Protein AF-A0A958N6Q8-F1 (afdb_monomer_lite)

Radius of gyration: 28.8 Å; chains: 1; bounding box: 80×68×48 Å

Secondary structure (DSSP, 8-state):
--SHHHHHHHHHHHHHHSTTSTTSHHHHHHHHHHHHHHHHHHHHHHHHHHHHHHHHHTT-------EEEESSTTSSS-EEEEE-TT---TTS--SS--EEEEEETTEEEEEEEE-HHHHHHHHGGGGSTT-EEEESSTT--GGGEEEEE-TT--GGGS--TT-EEEEEEETTEEEEEEEEEHHHHHHHHTTTTSTT-EEEESSTT--GGGEEEEE-TT--GGGS-SSS--EEEEEETTEEEEEEEE-HHHHHHHHTT---

Structure (mmCIF, N/CA/C/O backbone):
data_AF-A0A958N6Q8-F1
#
_entry.id   AF-A0A958N6Q8-F1
#
loop_
_atom_site.group_PDB
_atom_site.id
_atom_site.type_symbol
_atom_site.label_atom_id
_atom_site.label_alt_id
_atom_site.label_comp_id
_atom_site.label_asym_id
_atom_site.label_entity_id
_atom_site.label_seq_id
_atom_site.pdbx_PDB_ins_code
_atom_site.Cartn_x
_atom_site.Cartn_y
_atom_site.Cartn_z
_atom_site.occupancy
_atom_site.B_iso_or_equiv
_atom_site.auth_seq_id
_atom_site.auth_comp_id
_atom_site.auth_asym_id
_atom_site.auth_atom_id
_atom_site.pdbx_PDB_model_num
ATOM 1 N N . MET A 1 1 ? -21.542 -37.408 -0.702 1.00 42.53 1 MET A N 1
ATOM 2 C CA . MET A 1 1 ? -22.910 -36.964 -1.059 1.00 42.53 1 MET A CA 1
ATOM 3 C C . MET A 1 1 ? -23.423 -37.869 -2.170 1.00 42.53 1 MET A C 1
ATOM 5 O O . MET A 1 1 ? -22.737 -37.975 -3.171 1.00 42.53 1 MET A O 1
ATOM 9 N N . GLY A 1 2 ? -24.531 -38.595 -1.983 1.00 40.66 2 GLY A N 1
ATOM 10 C CA . GLY A 1 2 ? -25.062 -39.465 -3.051 1.00 40.66 2 GLY A CA 1
ATOM 11 C C . GLY A 1 2 ? -25.979 -40.618 -2.626 1.00 40.66 2 GLY A C 1
ATOM 12 O O . GLY A 1 2 ? -26.623 -41.206 -3.482 1.00 40.66 2 GLY A O 1
ATOM 13 N N . LYS A 1 3 ? -26.089 -40.947 -1.329 1.00 40.75 3 LYS A N 1
ATOM 14 C CA . LYS A 1 3 ? -26.916 -42.087 -0.876 1.00 40.75 3 LYS A CA 1
ATOM 15 C C . LYS A 1 3 ? -28.368 -41.732 -0.509 1.00 40.75 3 LYS A C 1
ATOM 17 O O . LYS A 1 3 ? -29.228 -42.596 -0.614 1.00 40.75 3 LYS A O 1
ATOM 22 N N . ASN A 1 4 ? -28.668 -40.473 -0.173 1.00 42.66 4 ASN A N 1
ATOM 23 C CA . ASN A 1 4 ? -30.000 -40.091 0.330 1.00 42.66 4 ASN A CA 1
ATOM 24 C C . ASN A 1 4 ? -31.040 -39.784 -0.760 1.00 42.66 4 ASN A C 1
ATOM 26 O O . ASN A 1 4 ? -32.229 -39.945 -0.512 1.00 42.66 4 ASN A O 1
ATOM 30 N N . LEU A 1 5 ? -30.625 -39.409 -1.978 1.00 42.28 5 LEU A N 1
ATOM 31 C CA . LEU A 1 5 ? -31.582 -39.176 -3.070 1.00 42.28 5 LEU A CA 1
ATOM 32 C C . LEU A 1 5 ? -32.210 -40.481 -3.587 1.00 42.28 5 LEU A C 1
ATOM 34 O O . LEU A 1 5 ? -33.354 -40.479 -4.028 1.00 42.28 5 LEU A O 1
ATOM 38 N N . SER A 1 6 ? -31.475 -41.596 -3.509 1.00 43.22 6 SER A N 1
ATOM 39 C CA . SER A 1 6 ? -31.929 -42.889 -4.037 1.00 43.22 6 SER A CA 1
ATOM 40 C C . SER A 1 6 ? -33.063 -43.496 -3.199 1.00 43.22 6 SER A C 1
ATOM 42 O O . SER A 1 6 ? -33.988 -44.089 -3.746 1.00 43.22 6 SER A O 1
ATOM 44 N N . LEU A 1 7 ? -33.054 -43.284 -1.876 1.00 46.31 7 LEU A N 1
ATOM 45 C CA . LEU A 1 7 ? -34.104 -43.790 -0.985 1.00 46.31 7 LEU A CA 1
ATOM 46 C C . LEU A 1 7 ? -35.438 -43.044 -1.186 1.00 46.31 7 LEU A C 1
ATOM 48 O O . LEU A 1 7 ? -36.499 -43.664 -1.194 1.00 46.31 7 LEU A O 1
ATOM 52 N N . PHE A 1 8 ? -35.375 -41.729 -1.426 1.00 49.19 8 PHE A N 1
ATOM 53 C CA . PHE A 1 8 ? -36.551 -40.873 -1.615 1.00 49.19 8 PHE A CA 1
ATOM 54 C C . PHE A 1 8 ? -37.389 -41.279 -2.834 1.00 49.19 8 PHE A C 1
ATOM 56 O O . PHE A 1 8 ? -38.614 -41.305 -2.759 1.00 49.19 8 PHE A O 1
ATOM 63 N N . VAL A 1 9 ? -36.740 -41.648 -3.943 1.00 49.91 9 VAL A N 1
ATOM 64 C CA . VAL A 1 9 ? -37.434 -42.053 -5.178 1.00 49.91 9 VAL A CA 1
ATOM 65 C C . VAL A 1 9 ? -38.128 -43.409 -5.010 1.00 49.91 9 VAL A C 1
ATOM 67 O O . VAL A 1 9 ? -39.244 -43.589 -5.494 1.00 49.91 9 VAL A O 1
ATOM 70 N N . VAL A 1 10 ? -37.522 -44.345 -4.271 1.00 51.22 10 VAL A N 1
ATOM 71 C CA . VAL A 1 10 ? -38.094 -45.683 -4.042 1.00 51.22 10 VAL A CA 1
ATOM 72 C C . VAL A 1 10 ? -39.325 -45.616 -3.130 1.00 51.22 10 VAL A C 1
ATOM 74 O O . VAL A 1 10 ? -40.340 -46.248 -3.426 1.00 51.22 10 VAL A O 1
ATOM 77 N N . VAL A 1 11 ? -39.293 -44.805 -2.068 1.00 51.69 11 VAL A N 1
ATOM 78 C CA . VAL A 1 11 ? -40.435 -44.654 -1.145 1.00 51.69 11 VAL A CA 1
ATOM 79 C C . VAL A 1 11 ? -41.612 -43.941 -1.822 1.00 51.69 11 VAL A C 1
ATOM 81 O O . VAL A 1 11 ? -42.752 -44.398 -1.715 1.00 51.69 11 VAL A O 1
ATOM 84 N N . PHE A 1 12 ? -41.348 -42.890 -2.608 1.00 50.25 12 PHE A N 1
ATOM 85 C CA . PHE A 1 12 ? -42.405 -42.163 -3.322 1.00 50.25 12 PHE A CA 1
ATOM 86 C C . PHE A 1 12 ? -43.096 -43.027 -4.386 1.00 50.25 12 PHE A C 1
ATOM 88 O O . PHE A 1 12 ? -44.316 -42.963 -4.542 1.00 50.25 12 PHE A O 1
ATOM 95 N N . TRP A 1 13 ? -42.345 -43.883 -5.090 1.00 45.66 13 TRP A N 1
ATOM 96 C CA . TRP A 1 13 ? -42.911 -44.755 -6.125 1.00 45.66 13 TRP A CA 1
ATOM 97 C C . TRP A 1 13 ? -43.721 -45.929 -5.544 1.00 45.66 13 TRP A C 1
ATOM 99 O O . TRP A 1 13 ? -44.706 -46.371 -6.143 1.00 45.66 13 TRP A O 1
ATOM 109 N N . SER A 1 14 ? -43.381 -46.365 -4.328 1.00 47.47 14 SER A N 1
ATOM 110 C CA . SER A 1 14 ? -44.096 -47.416 -3.589 1.00 47.47 14 SER A CA 1
ATOM 111 C C . SER A 1 14 ? -45.446 -46.936 -3.022 1.00 47.47 14 SER A C 1
ATOM 113 O O . SER A 1 14 ? -46.440 -47.663 -3.105 1.00 47.47 14 SER A O 1
ATOM 115 N N . CYS A 1 15 ? -45.532 -45.692 -2.513 1.00 45.00 15 CYS A N 1
ATOM 116 C CA . CYS A 1 15 ? -46.817 -45.116 -2.063 1.00 45.00 15 CYS A CA 1
ATOM 117 C C . CYS A 1 15 ? -47.754 -44.798 -3.261 1.00 45.00 15 CYS A C 1
ATOM 119 O O . CYS A 1 15 ? -48.970 -44.911 -3.125 1.00 45.00 15 CYS A O 1
ATOM 121 N N . LEU A 1 16 ? -47.227 -44.495 -4.460 1.00 48.38 16 LEU A N 1
ATOM 122 C CA . LEU A 1 16 ? -48.039 -44.215 -5.663 1.00 48.38 16 LEU A CA 1
ATOM 123 C C . LEU A 1 16 ? -48.657 -45.462 -6.323 1.00 48.38 16 LEU A C 1
ATOM 125 O O . LEU A 1 16 ? -49.714 -45.366 -6.943 1.00 48.38 16 LEU A O 1
ATOM 129 N N . THR A 1 17 ? -48.029 -46.632 -6.192 1.00 47.72 17 THR A N 1
ATOM 130 C CA . THR A 1 17 ? -48.505 -47.883 -6.816 1.00 47.72 17 THR A CA 1
ATOM 131 C C . THR A 1 17 ? -49.550 -48.631 -5.980 1.00 47.72 17 THR A C 1
ATOM 133 O O . THR A 1 17 ? -50.335 -49.397 -6.537 1.00 47.72 17 THR A O 1
ATOM 136 N N . SER A 1 18 ? -49.642 -48.352 -4.676 1.00 47.81 18 SER A N 1
ATOM 137 C CA . SER A 1 18 ? -50.560 -49.040 -3.748 1.00 47.81 18 SER A CA 1
ATOM 138 C C . SER A 1 18 ? -51.970 -48.427 -3.672 1.00 47.81 18 SER A C 1
ATOM 140 O O . SER A 1 18 ? -52.871 -49.009 -3.076 1.00 47.81 18 SER A O 1
ATOM 142 N N . ALA A 1 19 ? -52.219 -47.285 -4.322 1.00 46.31 19 ALA A N 1
ATOM 143 C CA . ALA A 1 19 ? -53.503 -46.573 -4.270 1.00 46.31 19 ALA A CA 1
ATOM 144 C C . ALA A 1 19 ? -54.632 -47.191 -5.134 1.00 46.31 19 ALA A C 1
ATOM 146 O O . ALA A 1 19 ? -55.642 -46.533 -5.382 1.00 46.31 19 ALA A O 1
ATOM 147 N N . LYS A 1 20 ? -54.481 -48.434 -5.623 1.00 47.53 20 LYS A N 1
ATOM 148 C CA . LYS A 1 20 ? -55.431 -49.063 -6.566 1.00 47.53 20 LYS A CA 1
ATOM 149 C C . LYS A 1 20 ? -56.206 -50.277 -6.037 1.00 47.53 20 LYS A C 1
ATOM 151 O O . LYS A 1 20 ? -56.958 -50.867 -6.806 1.00 47.53 20 LYS A O 1
ATOM 156 N N . LEU A 1 21 ? -56.101 -50.622 -4.752 1.00 47.88 21 LEU A N 1
ATOM 157 C CA . LEU A 1 21 ? -56.950 -51.642 -4.120 1.00 47.88 21 LEU A CA 1
ATOM 158 C C . LEU A 1 21 ? -57.572 -51.094 -2.830 1.00 47.88 21 LEU A C 1
ATOM 160 O O . LEU A 1 21 ? -56.917 -50.943 -1.803 1.00 47.88 21 LEU A O 1
ATOM 164 N N . GLY A 1 22 ? -58.851 -50.733 -2.915 1.00 49.94 22 GLY A N 1
ATOM 165 C CA . GLY A 1 22 ? -59.608 -50.129 -1.825 1.00 49.94 22 GLY A CA 1
ATOM 166 C C . GLY A 1 22 ? -59.975 -51.141 -0.745 1.00 49.94 22 GLY A C 1
ATOM 167 O O . GLY A 1 22 ? -60.984 -51.815 -0.882 1.00 49.94 22 GLY A O 1
ATOM 168 N N . GLN A 1 23 ? -59.157 -51.218 0.306 1.00 44.94 23 GLN A N 1
ATOM 169 C CA . GLN A 1 23 ? -59.577 -51.343 1.716 1.00 44.94 23 GLN A CA 1
ATOM 170 C C . GLN A 1 23 ? -58.380 -51.377 2.686 1.00 44.94 23 GLN A C 1
ATOM 172 O O . GLN A 1 23 ? -58.563 -51.095 3.863 1.00 44.94 23 GLN A O 1
ATOM 177 N N . GLU A 1 24 ? -57.149 -51.583 2.200 1.00 48.19 24 GLU A N 1
ATOM 178 C CA . GLU A 1 24 ? -55.903 -51.465 2.992 1.00 48.19 24 GLU A CA 1
ATOM 179 C C . GLU A 1 24 ? -55.282 -50.051 2.952 1.00 48.19 24 GLU A C 1
ATOM 181 O O . GLU A 1 24 ? -54.168 -49.812 3.415 1.00 48.19 24 GLU A O 1
ATOM 186 N N . THR A 1 25 ? -55.996 -49.079 2.381 1.00 51.06 25 THR A N 1
ATOM 187 C CA . THR A 1 25 ? -55.463 -47.747 2.072 1.00 51.06 25 THR A CA 1
ATOM 188 C C . THR A 1 25 ? -55.380 -46.812 3.275 1.00 51.06 25 THR A C 1
ATOM 190 O O . THR A 1 25 ? -54.524 -45.936 3.279 1.00 51.06 25 THR A O 1
ATOM 193 N N . GLU A 1 26 ? -56.215 -46.962 4.307 1.00 51.78 26 GLU A N 1
ATOM 194 C CA . GLU A 1 26 ? -56.164 -46.044 5.459 1.00 51.78 26 GLU A CA 1
ATOM 195 C C . GLU A 1 26 ? -54.938 -46.263 6.348 1.00 51.78 26 GLU A C 1
ATOM 197 O O . GLU A 1 26 ? -54.306 -45.289 6.758 1.00 51.78 26 GLU A O 1
ATOM 202 N N . ASP A 1 27 ? -54.569 -47.515 6.617 1.00 49.97 27 ASP A N 1
ATOM 203 C CA . ASP A 1 27 ? -53.419 -47.822 7.473 1.00 49.97 27 ASP A CA 1
ATOM 204 C C . ASP A 1 27 ? -52.095 -47.535 6.756 1.00 49.97 27 ASP A C 1
ATOM 206 O O . ASP A 1 27 ? -51.166 -46.999 7.362 1.00 49.97 27 ASP A O 1
ATOM 210 N N . LEU A 1 28 ? -52.038 -47.760 5.438 1.00 46.19 28 LEU A N 1
ATOM 211 C CA . LEU A 1 28 ? -50.913 -47.357 4.588 1.00 46.19 28 LEU A CA 1
ATOM 212 C C . LEU A 1 28 ? -50.781 -45.833 4.472 1.00 46.19 28 LEU A C 1
ATOM 214 O O . LEU A 1 28 ? -49.667 -45.314 4.539 1.00 46.19 28 LEU A O 1
ATOM 218 N N . VAL A 1 29 ? -51.889 -45.092 4.361 1.00 51.25 29 VAL A N 1
ATOM 219 C CA . VAL A 1 29 ? -51.865 -43.618 4.347 1.00 51.25 29 VAL A CA 1
ATOM 220 C C . VAL A 1 29 ? -51.439 -43.064 5.706 1.00 51.25 29 VAL A C 1
ATOM 222 O O . VAL A 1 29 ? -50.601 -42.163 5.748 1.00 51.25 29 VAL A O 1
ATOM 225 N N . LYS A 1 30 ? -51.928 -43.629 6.817 1.00 53.25 30 LYS A N 1
ATOM 226 C CA . LYS A 1 30 ? -51.490 -43.254 8.173 1.00 53.25 30 LYS A CA 1
ATOM 227 C C . LYS A 1 30 ? -50.007 -43.567 8.388 1.00 53.25 30 LYS A C 1
ATOM 229 O O . LYS A 1 30 ? -49.285 -42.720 8.907 1.00 53.25 30 LYS A O 1
ATOM 234 N N . ALA A 1 31 ? -49.521 -44.722 7.932 1.00 52.88 31 ALA A N 1
ATOM 235 C CA . ALA A 1 31 ? -48.105 -45.079 8.004 1.00 52.88 31 ALA A CA 1
ATOM 236 C C . ALA A 1 31 ? -47.222 -44.157 7.138 1.00 52.88 31 ALA A C 1
ATOM 238 O O . ALA A 1 31 ? -46.201 -43.671 7.627 1.00 52.88 31 ALA A O 1
ATOM 239 N N . CYS A 1 32 ? -47.633 -43.839 5.902 1.00 45.69 32 CYS A N 1
ATOM 240 C CA . CYS A 1 32 ? -46.910 -42.928 4.996 1.00 45.69 32 CYS A CA 1
ATOM 241 C C . CYS A 1 32 ? -46.913 -41.485 5.580 1.00 45.69 32 CYS A C 1
ATOM 243 O O . CYS A 1 32 ? -45.883 -40.813 5.573 1.00 45.69 32 CYS A O 1
ATOM 245 N N . GLN A 1 33 ? -48.004 -41.037 6.225 1.00 52.69 33 GLN A N 1
ATOM 246 C CA . GLN A 1 33 ? -48.062 -39.756 6.957 1.00 52.69 33 GLN A CA 1
ATOM 247 C C . GLN A 1 33 ? -47.159 -39.723 8.200 1.00 52.69 33 GLN A C 1
ATOM 249 O O . GLN A 1 33 ? -46.478 -38.722 8.433 1.00 52.69 33 GLN A O 1
ATOM 254 N N . ILE A 1 34 ? -47.120 -40.796 8.995 1.00 58.28 34 ILE A N 1
ATOM 255 C CA . ILE A 1 34 ? -46.262 -40.888 10.187 1.00 58.28 34 ILE A CA 1
ATOM 256 C C . ILE A 1 34 ? -44.785 -40.892 9.784 1.00 58.28 34 ILE A C 1
ATOM 258 O O . ILE A 1 34 ? -44.005 -40.141 10.379 1.00 58.28 34 ILE A O 1
ATOM 262 N N . LEU A 1 35 ? -44.417 -41.659 8.753 1.00 56.62 35 LEU A N 1
ATOM 263 C CA . LEU A 1 35 ? -43.053 -41.725 8.219 1.00 56.62 35 LEU A CA 1
ATOM 264 C C . LEU A 1 35 ? -42.611 -40.367 7.669 1.00 56.62 35 LEU A C 1
ATOM 266 O O . LEU A 1 35 ? -41.606 -39.835 8.138 1.00 56.62 35 LEU A O 1
ATOM 270 N N . CYS A 1 36 ? -43.418 -39.725 6.815 1.00 55.34 36 CYS A N 1
ATOM 271 C CA . CYS A 1 36 ? -43.124 -38.369 6.347 1.00 55.34 36 CYS A CA 1
ATOM 272 C C . CYS A 1 36 ? -43.032 -37.362 7.501 1.00 55.34 36 CYS A C 1
ATOM 274 O O . CYS A 1 36 ? -42.158 -36.500 7.486 1.00 55.34 36 CYS A O 1
ATOM 276 N N . SER A 1 37 ? -43.884 -37.460 8.529 1.00 62.72 37 SER A N 1
ATOM 277 C CA . SER A 1 37 ? -43.834 -36.538 9.673 1.00 62.72 37 SER A CA 1
ATOM 278 C C . SER A 1 37 ? -42.585 -36.730 10.537 1.00 62.72 37 SER A C 1
ATOM 280 O O . SER A 1 37 ? -42.058 -35.758 11.081 1.00 62.72 37 SER A O 1
ATOM 282 N N . THR A 1 38 ? -42.102 -37.966 10.658 1.00 64.06 38 THR A N 1
ATOM 283 C CA . THR A 1 38 ? -40.920 -38.311 11.455 1.00 64.06 38 THR A CA 1
ATOM 284 C C . THR A 1 38 ? -39.657 -37.888 10.722 1.00 64.06 38 THR A C 1
ATOM 286 O O . THR A 1 38 ? -38.828 -37.188 11.299 1.00 64.06 38 THR A O 1
ATOM 289 N N . GLU A 1 39 ? -39.566 -38.188 9.428 1.00 62.56 39 GLU A N 1
ATOM 290 C CA . GLU A 1 39 ? -38.448 -37.769 8.582 1.00 62.56 39 GLU A CA 1
ATOM 291 C C . GLU A 1 39 ? -38.393 -36.242 8.422 1.00 62.56 39 GLU A C 1
ATOM 293 O O . GLU A 1 39 ? -37.315 -35.663 8.532 1.00 62.56 39 GLU A O 1
ATOM 298 N N . CYS A 1 40 ? -39.531 -35.546 8.282 1.00 48.31 40 CYS A N 1
ATOM 299 C CA . CYS A 1 40 ? -39.551 -34.076 8.289 1.00 48.31 40 CYS A CA 1
ATOM 300 C C . CYS A 1 40 ? -39.123 -33.487 9.638 1.00 48.31 40 CYS A C 1
ATOM 302 O O . CYS A 1 40 ? -38.434 -32.466 9.667 1.00 48.31 40 CYS A O 1
ATOM 304 N N . LYS A 1 41 ? -39.525 -34.093 10.765 1.00 64.56 41 LYS A N 1
ATOM 305 C CA . LYS A 1 41 ? -39.064 -33.666 12.098 1.00 64.56 41 LYS A CA 1
ATOM 306 C C . LYS A 1 41 ? -37.561 -33.874 12.249 1.00 64.56 41 LYS A C 1
ATOM 308 O O . LYS A 1 41 ? -36.893 -32.999 12.792 1.00 64.56 41 LYS A O 1
ATOM 313 N N . GLN A 1 42 ? -37.035 -34.984 11.740 1.00 66.94 42 GLN A N 1
ATOM 314 C CA . GLN A 1 42 ? -35.613 -35.294 11.787 1.00 66.94 42 GLN A CA 1
ATOM 315 C C . GLN A 1 42 ? -34.808 -34.345 10.897 1.00 66.94 42 GLN A C 1
ATOM 317 O O . GLN A 1 42 ? -33.884 -33.715 11.390 1.00 66.94 42 GLN A O 1
ATOM 322 N N . LEU A 1 43 ? -35.259 -34.084 9.666 1.00 53.91 43 LEU A N 1
ATOM 323 C CA . LEU A 1 43 ? -34.655 -33.090 8.775 1.00 53.91 43 LEU A CA 1
ATOM 324 C C . LEU A 1 43 ? -34.679 -31.678 9.382 1.00 53.91 43 LEU A C 1
ATOM 326 O O . LEU A 1 43 ? -33.697 -30.949 9.296 1.00 53.91 43 LEU A O 1
ATOM 330 N N . LYS A 1 44 ? -35.783 -31.285 10.032 1.00 54.31 44 LYS A N 1
ATOM 331 C CA . LYS A 1 44 ? -35.897 -29.995 10.731 1.00 54.31 44 LYS A CA 1
ATOM 332 C C . LYS A 1 44 ? -34.944 -29.903 11.925 1.00 54.31 44 LYS A C 1
ATOM 334 O O . LYS A 1 44 ? -34.403 -28.828 12.179 1.00 54.31 44 LYS A O 1
ATOM 339 N N . ASN A 1 45 ? -34.749 -31.000 12.654 1.00 64.44 45 ASN A N 1
ATOM 340 C CA . ASN A 1 45 ? -33.793 -31.065 13.756 1.00 64.44 45 ASN A CA 1
ATOM 341 C C . ASN A 1 45 ? -32.351 -31.039 13.242 1.00 64.44 45 ASN A C 1
ATOM 343 O O . ASN A 1 45 ? -31.564 -30.260 13.763 1.00 64.44 45 ASN A O 1
ATOM 347 N N . ASP A 1 46 ? -32.033 -31.774 12.179 1.00 63.56 46 ASP A N 1
ATOM 348 C CA . ASP A 1 46 ? -30.712 -31.773 11.546 1.00 63.56 46 ASP A CA 1
ATOM 349 C C . ASP A 1 46 ? -30.378 -30.394 10.956 1.00 63.56 46 ASP A C 1
ATOM 351 O O . ASP A 1 46 ? -29.257 -29.911 11.109 1.00 63.56 46 ASP A O 1
ATOM 355 N N . LEU A 1 47 ? -31.362 -29.703 10.366 1.00 52.91 47 LEU A N 1
ATOM 356 C CA . LEU A 1 47 ? -31.244 -28.306 9.934 1.00 52.91 47 LEU A CA 1
ATOM 357 C C . LEU A 1 47 ? -31.040 -27.356 11.115 1.00 52.91 47 LEU A C 1
ATOM 359 O O . LEU A 1 47 ? -30.175 -26.494 11.041 1.00 52.91 47 LEU A O 1
ATOM 363 N N . ARG A 1 48 ? -31.788 -27.507 12.216 1.00 53.59 48 ARG A N 1
ATOM 364 C CA . ARG A 1 48 ? -31.588 -26.690 13.427 1.00 53.59 48 ARG A CA 1
ATOM 365 C C . ARG A 1 48 ? -30.220 -26.910 14.056 1.00 53.59 48 ARG A C 1
ATOM 367 O O . ARG A 1 48 ? -29.602 -25.936 14.459 1.00 53.59 48 ARG A O 1
ATOM 374 N N . VAL A 1 49 ? -29.757 -28.154 14.137 1.00 59.84 49 VAL A N 1
ATOM 375 C CA . VAL A 1 49 ? -28.422 -28.496 14.640 1.00 59.84 49 VAL A CA 1
ATOM 376 C C . VAL A 1 49 ? -27.357 -27.943 13.702 1.00 59.84 49 VAL A C 1
ATOM 378 O O . VAL A 1 49 ? -26.404 -27.344 14.173 1.00 59.84 49 VAL A O 1
ATOM 381 N N . SER A 1 50 ? -27.541 -28.046 12.385 1.00 59.09 50 SER A N 1
ATOM 382 C CA . SER A 1 50 ? -26.603 -27.479 11.409 1.00 59.09 50 SER A CA 1
ATOM 383 C C . SER A 1 50 ? -26.555 -25.951 11.474 1.00 59.09 50 SER A C 1
ATOM 385 O O . SER A 1 50 ? -25.472 -25.387 11.454 1.00 59.09 50 SER A O 1
ATOM 387 N N . ILE A 1 51 ? -27.702 -25.277 11.610 1.00 52.44 51 ILE A N 1
ATOM 388 C CA . ILE A 1 51 ? -27.778 -23.816 11.772 1.00 52.44 51 ILE A CA 1
ATOM 389 C C . ILE A 1 51 ? -27.164 -23.388 13.106 1.00 52.44 51 ILE A C 1
ATOM 391 O O . ILE A 1 51 ? -26.399 -22.435 13.129 1.00 52.44 51 ILE A O 1
ATOM 395 N N . LYS A 1 52 ? -27.436 -24.109 14.199 1.00 50.06 52 LYS A N 1
ATOM 396 C CA . LYS A 1 52 ? -26.830 -23.826 15.504 1.00 50.06 52 LYS A CA 1
ATOM 397 C C . LYS A 1 52 ? -25.318 -24.062 15.489 1.00 50.06 52 LYS A C 1
ATOM 399 O O . LYS A 1 52 ? -24.583 -23.263 16.032 1.00 50.06 52 LYS A O 1
ATOM 404 N N . ASN A 1 53 ? -24.846 -25.093 14.794 1.00 49.59 53 ASN A N 1
ATOM 405 C CA . ASN A 1 53 ? -23.417 -25.323 14.601 1.00 49.59 53 ASN A CA 1
ATOM 406 C C . ASN A 1 53 ? -22.774 -24.256 13.701 1.00 49.59 53 ASN A C 1
ATOM 408 O O . ASN A 1 53 ? -21.587 -24.001 13.848 1.00 49.59 53 ASN A O 1
ATOM 412 N N . ILE A 1 54 ? -23.527 -23.632 12.786 1.00 48.50 54 ILE A N 1
ATOM 413 C CA . ILE A 1 54 ? -23.061 -22.461 12.029 1.00 48.50 54 ILE A CA 1
ATOM 414 C C . ILE A 1 54 ? -22.972 -21.239 12.958 1.00 48.50 54 ILE A C 1
ATOM 416 O O . ILE A 1 54 ? -21.955 -20.558 12.936 1.00 48.50 54 ILE A O 1
ATOM 420 N N . ASP A 1 55 ? -23.973 -21.012 13.811 1.00 42.31 55 ASP A N 1
ATOM 421 C CA . ASP A 1 55 ? -24.020 -19.921 14.803 1.00 42.31 55 ASP A CA 1
ATOM 422 C C . ASP A 1 55 ? -22.896 -20.042 15.859 1.00 42.31 55 ASP A C 1
ATOM 424 O O . ASP A 1 55 ? -22.151 -19.095 16.117 1.00 42.31 55 ASP A O 1
ATOM 428 N N . ASP A 1 56 ? -22.666 -21.258 16.359 1.00 40.00 56 ASP A N 1
ATOM 429 C CA . ASP A 1 56 ? -21.581 -21.587 17.290 1.00 40.00 56 ASP A CA 1
ATOM 430 C C . ASP A 1 56 ? -20.203 -21.585 16.577 1.00 40.00 56 ASP A C 1
ATOM 432 O O . ASP A 1 56 ? -19.185 -21.265 17.186 1.00 40.00 56 ASP A O 1
ATOM 436 N N . SER A 1 57 ? -20.138 -21.854 15.260 1.00 40.75 57 SER A N 1
ATOM 437 C CA . SER A 1 57 ? -18.898 -21.690 14.469 1.00 40.75 57 SER A CA 1
ATOM 438 C C . SER A 1 57 ? -18.562 -20.234 14.135 1.00 40.75 57 SER A C 1
ATOM 440 O O . SER A 1 57 ? -17.430 -19.939 13.750 1.00 40.75 57 SER A O 1
ATOM 442 N N . CYS A 1 58 ? -19.527 -19.323 14.284 1.00 42.66 58 CYS A N 1
ATOM 443 C CA . CYS A 1 58 ? -19.344 -17.890 14.075 1.00 42.66 58 CYS A CA 1
ATOM 444 C C . CYS A 1 58 ? -18.919 -17.149 15.350 1.00 42.66 58 CYS A C 1
ATOM 446 O O . CYS A 1 58 ? -18.582 -15.970 15.258 1.00 42.66 58 CYS A O 1
ATOM 448 N N . THR A 1 59 ? -18.926 -17.802 16.519 1.00 40.19 59 THR A N 1
ATOM 449 C CA . THR A 1 59 ? -18.697 -17.124 17.805 1.00 40.19 59 THR A CA 1
ATOM 450 C C . THR A 1 59 ? -17.424 -17.515 18.554 1.00 40.19 59 THR A C 1
ATOM 452 O O . THR A 1 59 ? -17.047 -16.758 19.433 1.00 40.19 59 THR A O 1
ATOM 455 N N . ASP A 1 60 ? -16.679 -18.558 18.167 1.00 38.97 60 ASP A N 1
ATOM 456 C CA . ASP A 1 60 ? -15.391 -18.887 18.814 1.00 38.97 60 ASP A CA 1
ATOM 457 C C . ASP A 1 60 ? -14.393 -19.580 17.864 1.00 38.97 60 ASP A C 1
ATOM 459 O O . ASP A 1 60 ? -13.895 -20.682 18.106 1.00 38.97 60 ASP A O 1
ATOM 463 N N . SER A 1 61 ? -14.042 -18.916 16.762 1.00 36.12 61 SER A N 1
ATOM 464 C CA . SER A 1 61 ? -12.727 -19.142 16.153 1.00 36.12 61 SER A CA 1
ATOM 465 C C . SER A 1 61 ? -11.803 -18.034 16.657 1.00 36.12 61 SER A C 1
ATOM 467 O O . SER A 1 61 ? -12.198 -16.867 16.588 1.00 36.12 61 SER A O 1
ATOM 469 N N . PRO A 1 62 ? -10.577 -18.324 17.128 1.00 38.03 62 PRO A N 1
ATOM 470 C CA . PRO A 1 62 ? -9.580 -17.303 17.402 1.00 38.03 62 PRO A CA 1
ATOM 471 C C . PRO A 1 62 ? -9.080 -16.734 16.066 1.00 38.03 62 PRO A C 1
ATOM 473 O O . PRO A 1 62 ? -7.906 -16.841 15.721 1.00 38.03 62 PRO A O 1
ATOM 476 N N . HIS A 1 63 ? -9.955 -16.077 15.304 1.00 42.06 63 HIS A N 1
ATOM 477 C CA . HIS A 1 63 ? -9.559 -15.072 14.334 1.00 42.06 63 HIS A CA 1
ATOM 478 C C . HIS A 1 63 ? -9.140 -13.828 15.117 1.00 42.06 63 HIS A C 1
ATOM 480 O O . HIS A 1 63 ? -9.716 -12.752 15.007 1.00 42.06 63 HIS A O 1
ATOM 486 N N . ASN A 1 64 ? -8.040 -13.972 15.856 1.00 46.31 64 ASN A N 1
ATOM 487 C CA . ASN A 1 64 ? -7.201 -12.894 16.378 1.00 46.31 64 ASN A CA 1
ATOM 488 C C . ASN A 1 64 ? -6.492 -12.127 15.233 1.00 46.31 64 ASN A C 1
ATOM 490 O O . ASN A 1 64 ? -5.451 -11.510 15.416 1.00 46.31 64 ASN A O 1
ATOM 494 N N . SER A 1 65 ? -7.050 -12.210 14.026 1.00 52.66 65 SER A N 1
ATOM 495 C CA . SER A 1 65 ? -6.579 -11.658 12.759 1.00 52.66 65 SER A CA 1
ATOM 496 C C . SER A 1 65 ? -7.488 -10.499 12.338 1.00 52.66 65 SER A C 1
ATOM 498 O O . SER A 1 65 ? -7.755 -10.301 11.156 1.00 52.66 65 SER A O 1
ATOM 500 N N . GLY A 1 66 ? -8.072 -9.800 13.309 1.00 76.75 66 GLY A N 1
ATOM 501 C CA . GLY A 1 66 ? -8.905 -8.630 13.078 1.00 76.75 66 GLY A CA 1
ATOM 502 C C . GLY A 1 66 ? -8.092 -7.361 13.273 1.00 76.75 66 GLY A C 1
ATOM 503 O O . GLY A 1 66 ? -7.220 -7.301 14.138 1.00 76.75 66 GLY A O 1
ATOM 504 N N . VAL A 1 67 ? -8.397 -6.343 12.480 1.00 92.75 67 VAL A N 1
ATOM 505 C CA . VAL A 1 67 ? -7.942 -4.976 12.748 1.00 92.75 67 VAL A CA 1
ATOM 506 C C . VAL A 1 67 ? -8.953 -4.351 13.690 1.00 92.75 67 VAL A C 1
ATOM 508 O O . VAL A 1 67 ? -10.148 -4.462 13.444 1.00 92.75 67 VAL A O 1
ATOM 511 N N . LYS A 1 68 ? -8.526 -3.709 14.770 1.00 94.56 68 LYS A N 1
ATOM 512 C CA . LYS A 1 68 ? -9.444 -3.047 15.709 1.00 94.56 68 LYS A CA 1
ATOM 513 C C . LYS A 1 68 ? -9.133 -1.563 15.760 1.00 94.56 68 LYS A C 1
ATOM 515 O O . LYS A 1 68 ? -7.967 -1.199 15.841 1.00 94.56 68 LYS A O 1
ATOM 520 N N . ILE A 1 69 ? -10.156 -0.718 15.721 1.00 94.56 69 ILE A N 1
ATOM 521 C CA . ILE A 1 69 ? -9.999 0.738 15.804 1.00 94.56 69 ILE A CA 1
ATOM 522 C C . ILE A 1 69 ? -10.513 1.215 17.156 1.00 94.56 69 ILE A C 1
ATOM 524 O O . ILE A 1 69 ? -11.599 0.825 17.587 1.00 94.56 69 ILE A O 1
ATOM 528 N N . TYR A 1 70 ? -9.743 2.084 17.798 1.00 95.12 70 TYR A N 1
ATOM 529 C CA . TYR A 1 70 ? -9.990 2.596 19.135 1.00 95.12 70 TYR A CA 1
ATOM 530 C C . TYR A 1 70 ? -10.012 4.122 19.156 1.00 95.12 70 TYR A C 1
ATOM 532 O O . TYR A 1 70 ? -9.252 4.791 18.451 1.00 95.12 70 TYR A O 1
ATOM 540 N N . ASN A 1 71 ? -10.801 4.664 20.078 1.00 94.44 71 ASN A N 1
ATOM 541 C CA . ASN A 1 71 ? -10.646 6.030 20.575 1.00 94.44 71 ASN A CA 1
ATOM 542 C C . ASN A 1 71 ? -9.614 6.032 21.724 1.00 94.44 71 ASN A C 1
ATOM 544 O O . ASN A 1 71 ? -9.937 6.280 22.888 1.00 94.44 71 ASN A O 1
ATOM 548 N N . SER A 1 72 ? -8.392 5.574 21.429 1.00 93.06 72 SER A N 1
ATOM 549 C CA . SER A 1 72 ? -7.269 5.521 22.372 1.00 93.06 72 SER A CA 1
ATOM 550 C C . SER A 1 72 ? -5.960 5.195 21.652 1.00 93.06 72 SER A C 1
ATOM 552 O O . SER A 1 72 ? -5.840 4.111 21.085 1.00 93.06 72 SER A O 1
ATOM 554 N N . ASP A 1 73 ? -4.939 6.037 21.812 1.00 90.50 73 ASP A N 1
ATOM 555 C CA . ASP A 1 73 ? -3.573 5.840 21.284 1.00 90.50 73 ASP A CA 1
ATOM 556 C C . ASP A 1 73 ? -2.881 4.563 21.789 1.00 90.50 73 ASP A C 1
ATOM 558 O O . ASP A 1 73 ? -1.842 4.155 21.275 1.00 90.50 73 ASP A O 1
ATOM 562 N N . SER A 1 74 ? -3.423 3.960 22.851 1.00 91.75 74 SER A N 1
ATOM 563 C CA . SER A 1 74 ? -2.859 2.788 23.529 1.00 91.75 74 SER A CA 1
ATOM 564 C C . SER A 1 74 ? -3.630 1.494 23.272 1.00 91.75 74 SER A C 1
ATOM 566 O O . SER A 1 74 ? -3.242 0.452 23.798 1.00 91.75 74 SER A O 1
ATOM 568 N N . CYS A 1 75 ? -4.737 1.553 22.520 1.00 92.12 75 CYS A N 1
ATOM 569 C CA . CYS A 1 75 ? -5.629 0.418 22.250 1.00 92.12 75 CYS A CA 1
ATOM 570 C C . CYS A 1 75 ? -6.097 -0.325 23.518 1.00 92.12 75 CYS A C 1
ATOM 572 O O . CYS A 1 75 ? -6.448 -1.500 23.469 1.00 92.12 75 CYS A O 1
ATOM 574 N N . SER A 1 76 ? -6.073 0.341 24.677 1.00 86.88 76 SER A N 1
ATOM 575 C CA . SER A 1 76 ? -6.334 -0.297 25.970 1.00 86.88 76 SER A CA 1
ATOM 576 C C . SER A 1 76 ? -7.811 -0.284 26.363 1.00 86.88 76 SER A C 1
ATOM 578 O O . SER A 1 76 ? -8.219 -1.116 27.164 1.00 86.88 76 SER A O 1
ATOM 580 N N . ASN A 1 77 ? -8.606 0.640 25.807 1.00 81.00 77 ASN A N 1
ATOM 581 C CA . ASN A 1 77 ? -10.047 0.811 26.025 1.00 81.00 77 ASN A CA 1
ATOM 582 C C . ASN A 1 77 ? -10.676 1.581 24.844 1.00 81.00 77 ASN A C 1
ATOM 584 O O . ASN A 1 77 ? -9.959 2.086 23.982 1.00 81.00 77 ASN A O 1
ATOM 588 N N . ASN A 1 78 ? -12.009 1.706 24.830 1.00 88.81 78 ASN A N 1
ATOM 589 C CA . ASN A 1 78 ? -12.783 2.436 23.811 1.00 88.81 78 ASN A CA 1
ATOM 590 C C . ASN A 1 78 ? -12.669 1.848 22.395 1.00 88.81 78 ASN A C 1
ATOM 592 O O . ASN A 1 78 ? -12.406 2.567 21.429 1.00 88.81 78 ASN A O 1
ATOM 596 N N . LEU A 1 79 ? -12.868 0.532 22.273 1.00 91.44 79 LEU A N 1
ATOM 597 C CA . LEU A 1 79 ? -13.023 -0.122 20.975 1.00 91.44 79 LEU A CA 1
ATOM 598 C C . LEU A 1 79 ? -14.238 0.465 20.246 1.00 91.44 79 LEU A C 1
ATOM 600 O O . LEU A 1 79 ? -15.351 0.421 20.766 1.00 91.44 79 LEU A O 1
ATOM 604 N N . LEU A 1 80 ? -14.017 0.975 19.038 1.00 92.25 80 LEU A N 1
ATOM 605 C CA . LEU A 1 80 ? -15.067 1.515 18.176 1.00 92.25 80 LEU A CA 1
ATOM 606 C C . LEU A 1 80 ? -15.603 0.440 17.241 1.00 92.25 80 LEU A C 1
ATOM 608 O O . LEU A 1 80 ? -16.810 0.254 17.124 1.00 92.25 80 LEU A O 1
ATOM 612 N N . VAL A 1 81 ? -14.697 -0.274 16.568 1.00 92.31 81 VAL A N 1
ATOM 613 C CA . VAL A 1 81 ? -15.057 -1.291 15.578 1.00 92.31 81 VAL A CA 1
ATOM 614 C C . VAL A 1 81 ? -13.936 -2.314 15.407 1.00 92.31 81 VAL A C 1
ATOM 616 O O . VAL A 1 81 ? -12.752 -1.986 15.498 1.00 92.31 81 VAL A O 1
ATOM 619 N N . ALA A 1 82 ? -14.320 -3.559 15.130 1.00 92.12 82 ALA A N 1
ATOM 620 C CA . ALA A 1 82 ? -13.429 -4.604 14.644 1.00 92.12 82 ALA A CA 1
ATOM 621 C C . ALA A 1 82 ? -13.669 -4.823 13.143 1.00 92.12 82 ALA A C 1
ATOM 623 O O . ALA A 1 82 ? -14.808 -4.881 12.683 1.00 92.12 82 ALA A O 1
ATOM 624 N N . LEU A 1 83 ? -12.588 -4.938 12.383 1.00 91.56 83 LEU A N 1
ATOM 625 C CA . LEU A 1 83 ? -12.572 -4.972 10.931 1.00 91.56 83 LEU A CA 1
ATOM 626 C C . LEU A 1 83 ? -11.979 -6.274 10.404 1.00 91.56 83 LEU A C 1
ATOM 628 O O . LEU A 1 83 ? -11.060 -6.871 10.972 1.00 91.56 83 LEU A O 1
ATOM 632 N N . THR A 1 84 ? -12.472 -6.641 9.231 1.00 89.00 84 THR A N 1
ATOM 633 C CA . THR A 1 84 ? -11.905 -7.656 8.350 1.00 89.00 84 THR A CA 1
ATOM 634 C C . THR A 1 84 ? -11.509 -6.994 7.026 1.00 89.00 84 THR A C 1
ATOM 636 O O . THR A 1 84 ? -11.978 -5.889 6.732 1.00 89.00 84 THR A O 1
ATOM 639 N N . PRO A 1 85 ? -10.745 -7.672 6.152 1.00 86.75 85 PRO A N 1
ATOM 640 C CA . PRO A 1 85 ? -10.428 -7.139 4.826 1.00 86.75 85 PRO A CA 1
ATOM 641 C C . PRO A 1 85 ? -11.657 -6.863 3.950 1.00 86.75 85 PRO A C 1
ATOM 643 O O . PRO A 1 85 ? -11.558 -6.128 2.968 1.00 86.75 85 PRO A O 1
ATOM 646 N N . PHE A 1 86 ? -12.807 -7.446 4.302 1.00 87.56 86 PHE A N 1
ATOM 647 C CA . PHE A 1 86 ? -14.077 -7.313 3.590 1.00 87.56 86 PHE A CA 1
ATOM 648 C C . PHE A 1 86 ? -15.051 -6.346 4.265 1.00 87.56 86 PHE A C 1
ATOM 650 O O . PHE A 1 86 ? -16.178 -6.215 3.795 1.00 87.56 86 PHE A O 1
ATOM 657 N N . SER A 1 87 ? -14.644 -5.682 5.351 1.00 89.12 87 SER A N 1
ATOM 658 C CA . SER A 1 87 ? -15.487 -4.696 6.021 1.00 89.12 87 SER A CA 1
ATOM 659 C C . SER A 1 87 ? -15.886 -3.578 5.058 1.00 89.12 87 SER A C 1
ATOM 661 O O . SER A 1 87 ? -15.041 -2.995 4.358 1.00 89.12 87 SER A O 1
ATOM 663 N N . ASP A 1 88 ? -17.187 -3.294 5.038 1.00 90.06 88 ASP A N 1
ATOM 664 C CA . ASP A 1 88 ? -17.735 -2.137 4.353 1.00 90.06 88 ASP A CA 1
ATOM 665 C C . ASP A 1 88 ? -17.537 -0.906 5.238 1.00 90.06 88 ASP A C 1
ATOM 667 O O . ASP A 1 88 ? -18.007 -0.857 6.373 1.00 90.06 88 ASP A O 1
ATOM 671 N N . CYS A 1 89 ? -16.771 0.056 4.734 1.00 93.56 89 CYS A N 1
ATOM 672 C CA . CYS A 1 89 ? -16.479 1.282 5.466 1.00 93.56 89 CYS A CA 1
ATOM 673 C C . CYS A 1 89 ? -17.459 2.402 5.107 1.00 93.56 89 CYS A C 1
ATOM 675 O O . CYS A 1 89 ? -17.418 3.453 5.741 1.00 93.56 89 CYS A O 1
ATOM 677 N N . GLU A 1 90 ? -18.304 2.227 4.084 1.00 92.94 90 GLU A N 1
ATOM 678 C CA . GLU A 1 90 ? -19.156 3.308 3.583 1.00 92.94 90 GLU A CA 1
ATOM 679 C C . GLU A 1 90 ? -20.170 3.788 4.621 1.00 92.94 90 GLU A C 1
ATOM 681 O O . GLU A 1 90 ? -20.421 4.994 4.696 1.00 92.94 90 GLU A O 1
ATOM 686 N N . ASP A 1 91 ? -20.657 2.862 5.450 1.00 87.94 91 ASP A N 1
ATOM 687 C CA . ASP A 1 91 ? -21.663 3.085 6.493 1.00 87.94 91 ASP A CA 1
ATOM 688 C C . ASP A 1 91 ? -21.088 3.667 7.797 1.00 87.94 91 ASP A C 1
ATOM 690 O O . ASP A 1 91 ? -21.835 3.988 8.724 1.00 87.94 91 ASP A O 1
ATOM 694 N N . LEU A 1 92 ? -19.762 3.794 7.904 1.00 90.44 92 LEU A N 1
ATOM 695 C CA . LEU A 1 92 ? -19.117 4.327 9.102 1.00 90.44 92 LEU A CA 1
ATOM 696 C C . LEU A 1 92 ? -19.174 5.857 9.136 1.00 90.44 92 LEU A C 1
ATOM 698 O O . LEU A 1 92 ? -19.186 6.531 8.104 1.00 90.44 92 LEU A O 1
ATOM 702 N N . SER A 1 93 ? -19.169 6.409 10.353 1.00 87.00 93 SER A N 1
ATOM 703 C CA . SER A 1 93 ? -19.155 7.856 10.576 1.00 87.00 93 SER A CA 1
ATOM 704 C C . SER A 1 93 ? -17.959 8.502 9.873 1.00 87.00 93 SER A C 1
ATOM 706 O O . SER A 1 93 ? -16.802 8.159 10.129 1.00 87.00 93 SER A O 1
ATOM 708 N N . SER A 1 94 ? -18.249 9.471 9.005 1.00 87.00 94 SER A N 1
ATOM 709 C CA . SER A 1 94 ? -17.257 10.358 8.388 1.00 87.00 94 SER A CA 1
ATOM 710 C C . SER A 1 94 ? -17.113 11.684 9.144 1.00 87.00 94 SER A C 1
ATOM 712 O O . SER A 1 94 ? -16.505 12.625 8.638 1.00 87.00 94 SER A O 1
ATOM 714 N N . THR A 1 95 ? -17.741 11.805 10.315 1.00 78.81 95 THR A N 1
ATOM 715 C CA . THR A 1 95 ? -17.758 13.025 11.128 1.00 78.81 95 THR A CA 1
ATOM 716 C C . THR A 1 95 ? -16.980 12.824 12.421 1.00 78.81 95 THR A C 1
ATOM 718 O O . THR A 1 95 ? -16.997 11.735 12.985 1.00 78.81 95 THR A O 1
ATOM 721 N N . GLY A 1 96 ? -16.336 13.887 12.908 1.00 80.00 96 GLY A N 1
ATOM 722 C CA . GLY A 1 96 ? -15.552 13.851 14.143 1.00 80.00 96 GLY A CA 1
ATOM 723 C C . GLY A 1 96 ? -14.164 13.220 13.988 1.00 80.00 96 GLY A C 1
ATOM 724 O O . GLY A 1 96 ? -13.752 12.822 12.900 1.00 80.00 96 GLY A O 1
ATOM 725 N N . THR A 1 97 ? -13.435 13.169 15.100 1.00 77.56 97 THR A N 1
ATOM 726 C CA . THR A 1 97 ? -12.116 12.538 15.241 1.00 77.56 97 THR A CA 1
ATOM 727 C C . THR A 1 97 ? -12.240 11.428 16.268 1.00 77.56 97 THR A C 1
ATOM 729 O O . THR A 1 97 ? -11.945 11.606 17.448 1.00 77.56 97 THR A O 1
ATOM 732 N N . GLU A 1 98 ? -12.791 10.302 15.837 1.00 81.75 98 GLU A N 1
ATOM 733 C CA . GLU A 1 98 ? -13.148 9.202 16.728 1.00 81.75 98 GLU A CA 1
ATOM 734 C C . GLU A 1 98 ? -12.014 8.176 16.835 1.00 81.75 98 GLU A C 1
ATOM 736 O O . GLU A 1 98 ? -11.887 7.548 17.878 1.00 81.75 98 GLU A O 1
ATOM 741 N N . ALA A 1 99 ? -11.159 8.037 15.819 1.00 91.19 99 ALA A N 1
ATOM 742 C CA . ALA A 1 99 ? -10.137 6.996 15.734 1.00 91.19 99 ALA A CA 1
ATOM 743 C C . ALA A 1 99 ? -8.722 7.549 15.959 1.00 91.19 99 ALA A C 1
ATOM 745 O O . ALA A 1 99 ? -8.239 8.325 15.135 1.00 91.19 99 ALA A O 1
ATOM 746 N N . TRP A 1 100 ? -8.068 7.129 17.049 1.00 92.38 100 TRP A N 1
ATOM 747 C CA . TRP A 1 100 ? -6.710 7.569 17.446 1.00 92.38 100 TRP A CA 1
ATOM 748 C C . TRP A 1 100 ? -5.729 6.394 17.602 1.00 92.38 100 TRP A C 1
ATOM 750 O O . TRP A 1 100 ? -4.512 6.554 17.581 1.00 92.38 100 TRP A O 1
ATOM 760 N N . GLY A 1 101 ? -6.249 5.169 17.724 1.00 92.44 101 GLY A N 1
ATOM 761 C CA . GLY A 1 101 ? -5.434 3.960 17.783 1.00 92.44 101 GLY A CA 1
ATOM 762 C C . GLY A 1 101 ? -5.985 2.853 16.904 1.00 92.44 101 GLY A C 1
ATOM 763 O O . GLY A 1 101 ? -7.199 2.673 16.792 1.00 92.44 101 GLY A O 1
ATOM 764 N N . VAL A 1 102 ? -5.088 2.082 16.300 1.00 94.38 102 VAL A N 1
ATOM 765 C CA . VAL A 1 102 ? -5.428 0.890 15.521 1.00 94.38 102 VAL A CA 1
ATOM 766 C C . VAL A 1 102 ? -4.598 -0.280 16.026 1.00 94.38 102 VAL A C 1
ATOM 768 O O . VAL A 1 102 ? -3.378 -0.202 16.060 1.00 94.38 102 VAL A O 1
ATOM 771 N N . GLU A 1 103 ? -5.237 -1.380 16.406 1.00 93.81 103 GLU A N 1
ATOM 772 C CA . GLU A 1 103 ? -4.555 -2.633 16.722 1.00 93.81 103 GLU A CA 1
ATOM 773 C C . GLU A 1 103 ? -4.543 -3.529 15.487 1.00 93.81 103 GLU A C 1
ATOM 775 O O . GLU A 1 103 ? -5.596 -3.880 14.946 1.00 93.81 103 GLU A O 1
ATOM 780 N N . VAL A 1 104 ? -3.347 -3.919 15.061 1.00 90.94 104 VAL A N 1
ATOM 781 C CA . VAL A 1 104 ? -3.121 -4.859 13.964 1.00 90.94 104 VAL A CA 1
ATOM 782 C C . VAL A 1 104 ? -2.364 -6.051 14.529 1.00 90.94 104 VAL A C 1
ATOM 784 O O . VAL A 1 104 ? -1.266 -5.904 15.060 1.00 90.94 104 VAL A O 1
ATOM 787 N N . ASN A 1 105 ? -2.951 -7.247 14.432 1.00 84.38 105 ASN A N 1
ATOM 788 C CA . ASN A 1 105 ? -2.343 -8.496 14.914 1.00 84.38 105 ASN A CA 1
ATOM 789 C C . ASN A 1 105 ? -1.852 -8.414 16.378 1.00 84.38 105 ASN A C 1
ATOM 791 O O . ASN A 1 105 ? -0.792 -8.936 16.720 1.00 84.38 105 ASN A O 1
ATOM 795 N N . GLY A 1 106 ? -2.615 -7.733 17.241 1.00 86.31 106 GLY A N 1
ATOM 796 C CA . GLY A 1 106 ? -2.299 -7.562 18.664 1.00 86.31 106 GLY A CA 1
ATOM 797 C C . GLY A 1 106 ? -1.268 -6.474 18.983 1.00 86.31 106 GLY A C 1
ATOM 798 O O . GLY A 1 106 ? -0.951 -6.275 20.155 1.00 86.31 106 GLY A O 1
ATOM 799 N N . VAL A 1 107 ? -0.750 -5.755 17.983 1.00 88.19 107 VAL A N 1
ATOM 800 C CA . VAL A 1 107 ? 0.136 -4.599 18.175 1.00 88.19 107 VAL A CA 1
ATOM 801 C C . VAL A 1 107 ? -0.676 -3.323 18.015 1.00 88.19 107 VAL A C 1
ATOM 803 O O . VAL A 1 107 ? -1.349 -3.144 17.005 1.00 88.19 107 VAL A O 1
ATOM 806 N N . CYS A 1 108 ? -0.618 -2.435 19.005 1.00 91.25 108 CYS A N 1
ATOM 807 C CA . CYS A 1 108 ? -1.260 -1.129 18.918 1.00 91.25 108 CYS A CA 1
ATOM 808 C C . CYS A 1 108 ? -0.394 -0.126 18.152 1.00 91.25 108 CYS A C 1
ATOM 810 O O . CYS A 1 108 ? 0.806 0.001 18.402 1.00 91.25 108 CYS A O 1
ATOM 812 N N . HIS A 1 109 ? -1.035 0.627 17.270 1.00 89.44 109 HIS A N 1
ATOM 813 C CA . HIS A 1 109 ? -0.462 1.710 16.495 1.00 89.44 109 HIS A CA 1
ATOM 814 C C . HIS A 1 109 ? -1.200 2.998 16.858 1.00 89.44 109 HIS A C 1
ATOM 816 O O . HIS A 1 109 ? -2.410 3.086 16.660 1.00 89.44 109 HIS A O 1
ATOM 822 N N . ASN A 1 110 ? -0.474 3.993 17.367 1.00 89.62 110 ASN A N 1
ATOM 823 C CA . ASN A 1 110 ? -0.991 5.356 17.435 1.00 89.62 110 ASN A CA 1
ATOM 824 C C . ASN A 1 110 ? -1.057 5.906 16.003 1.00 89.62 110 ASN A C 1
ATOM 826 O O . ASN A 1 110 ? -0.051 5.863 15.287 1.00 89.62 110 ASN A O 1
ATOM 830 N N . VAL A 1 111 ? -2.228 6.371 15.584 1.00 87.56 111 VAL A N 1
ATOM 831 C CA . VAL A 1 111 ? -2.472 6.900 14.240 1.00 87.56 111 VAL A CA 1
ATOM 832 C C . VAL A 1 111 ? -2.929 8.351 14.345 1.00 87.56 111 VAL A C 1
ATOM 834 O O . VAL A 1 111 ? -3.513 8.722 15.357 1.00 87.56 111 VAL A O 1
ATOM 837 N N . PRO A 1 112 ? -2.703 9.187 13.316 1.00 86.50 112 PRO A N 1
ATOM 838 C CA . PRO A 1 112 ? -3.270 10.528 13.304 1.00 86.50 112 PRO A CA 1
ATOM 839 C C . PRO A 1 112 ? -4.783 10.483 13.528 1.00 86.50 112 PRO A C 1
ATOM 841 O O . PRO A 1 112 ? -5.479 9.730 12.840 1.00 86.50 112 PRO A O 1
ATOM 844 N N . ASP A 1 113 ? -5.267 11.304 14.459 1.00 89.38 113 ASP A N 1
ATOM 845 C CA . ASP A 1 113 ? -6.683 11.415 14.781 1.00 89.38 113 ASP A CA 1
ATOM 846 C C . ASP A 1 113 ? -7.513 11.604 13.514 1.00 89.38 113 ASP A C 1
ATOM 848 O O . ASP A 1 113 ? -7.342 12.565 12.760 1.00 89.38 113 ASP A O 1
ATOM 852 N N . THR A 1 114 ? -8.436 10.680 13.281 1.00 91.69 114 THR A N 1
ATOM 853 C CA . THR A 1 114 ? -9.250 10.685 12.070 1.00 91.69 114 THR A CA 1
ATOM 854 C C . THR A 1 114 ? -10.668 10.198 12.348 1.00 91.69 114 THR A C 1
ATOM 856 O O . THR A 1 114 ? -11.011 9.785 13.462 1.00 91.69 114 THR A O 1
ATOM 859 N N . ASN A 1 115 ? -11.535 10.296 11.346 1.00 93.31 115 ASN A N 1
ATOM 860 C CA . ASN A 1 115 ? -12.880 9.746 11.439 1.00 93.31 115 ASN A CA 1
ATOM 861 C C . ASN A 1 115 ? -12.846 8.217 11.250 1.00 93.31 115 ASN A C 1
ATOM 863 O O . ASN A 1 115 ? -11.900 7.646 10.701 1.00 93.31 115 ASN A O 1
ATOM 867 N N . LEU A 1 116 ? -13.891 7.538 11.717 1.00 92.94 116 LEU A N 1
ATOM 868 C CA . LEU A 1 116 ? -13.938 6.078 11.719 1.00 92.94 116 LEU A CA 1
ATOM 869 C C . LEU A 1 116 ? 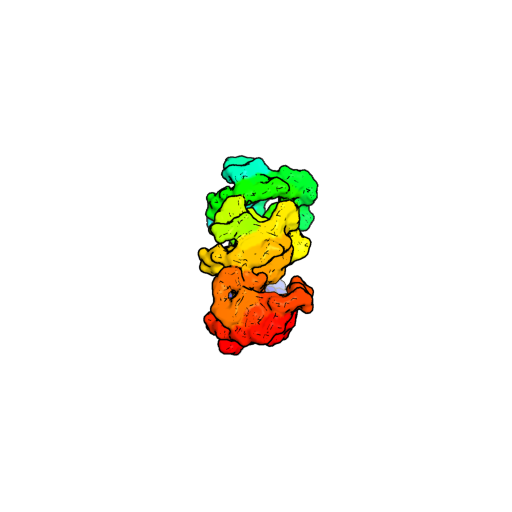-13.911 5.480 10.301 1.00 92.94 116 LEU A C 1
ATOM 871 O O . LEU A 1 116 ? -13.317 4.420 10.086 1.00 92.94 116 LEU A O 1
ATOM 875 N N . LYS A 1 117 ? -14.518 6.170 9.328 1.00 94.50 117 LYS A N 1
ATOM 876 C CA . LYS A 1 117 ? -14.534 5.773 7.914 1.00 94.50 117 LYS A CA 1
ATOM 877 C C . LYS A 1 117 ? -13.139 5.802 7.285 1.00 94.50 117 LYS A C 1
ATOM 879 O O . LYS A 1 117 ? -12.727 4.811 6.681 1.00 94.50 117 LYS A O 1
ATOM 884 N N . ASP A 1 118 ? -12.388 6.878 7.490 1.00 94.00 118 ASP A N 1
ATOM 885 C CA . ASP A 1 118 ? -11.009 7.041 7.020 1.00 94.00 118 ASP A CA 1
ATOM 886 C C . ASP A 1 118 ? -10.087 5.980 7.636 1.00 94.00 118 ASP A C 1
ATOM 888 O O . ASP A 1 118 ? -9.356 5.295 6.915 1.00 94.00 118 ASP A O 1
ATOM 892 N N . ALA A 1 119 ? -10.165 5.774 8.957 1.00 94.31 119 ALA A N 1
ATOM 893 C CA . ALA A 1 119 ? -9.404 4.723 9.632 1.00 94.31 119 ALA A CA 1
ATOM 894 C C . ALA A 1 119 ? -9.758 3.326 9.091 1.00 94.31 119 ALA A C 1
ATOM 896 O O . ALA A 1 119 ? -8.874 2.494 8.877 1.00 94.31 119 ALA A O 1
ATOM 897 N N . CYS A 1 120 ? -11.034 3.067 8.797 1.00 94.81 120 CYS A N 1
ATOM 898 C CA . CYS A 1 120 ? -11.453 1.805 8.196 1.00 94.81 120 CYS A CA 1
ATOM 899 C C . CYS A 1 120 ? -10.838 1.587 6.813 1.00 94.81 120 CYS A C 1
ATOM 901 O O . CYS A 1 120 ? -10.252 0.529 6.571 1.00 94.81 120 CYS A O 1
ATOM 903 N N . PHE A 1 121 ? -10.910 2.569 5.911 1.00 95.62 121 PHE A N 1
ATOM 904 C CA . PHE A 1 121 ? -10.319 2.428 4.578 1.00 95.62 121 PHE A CA 1
ATOM 905 C C . PHE A 1 121 ? -8.804 2.271 4.623 1.00 95.62 121 PHE A C 1
ATOM 907 O O . PHE A 1 121 ? -8.268 1.421 3.906 1.00 95.62 121 PHE A O 1
ATOM 914 N N . ASN A 1 122 ? -8.135 3.028 5.492 1.00 95.06 122 ASN A N 1
ATOM 915 C CA . ASN A 1 122 ? -6.688 2.973 5.637 1.00 95.06 122 ASN A CA 1
ATOM 916 C C . ASN A 1 122 ? -6.203 1.640 6.210 1.00 95.06 122 ASN A C 1
ATOM 918 O O . ASN A 1 122 ? -5.164 1.159 5.772 1.00 95.06 122 ASN A O 1
ATOM 922 N N . PHE A 1 123 ? -6.920 1.013 7.148 1.00 95.31 123 PHE A N 1
ATOM 923 C CA . PHE A 1 123 ? -6.371 -0.125 7.897 1.00 95.31 123 PHE A CA 1
ATOM 924 C C . PHE A 1 123 ? -7.063 -1.468 7.662 1.00 95.31 123 PHE A C 1
ATOM 926 O O . PHE A 1 123 ? -6.466 -2.492 7.987 1.00 95.31 123 PHE A O 1
ATOM 933 N N . LYS A 1 124 ? -8.255 -1.543 7.048 1.00 94.06 124 LYS A N 1
ATOM 934 C CA . LYS A 1 124 ? -8.980 -2.827 6.893 1.00 94.06 124 LYS A CA 1
ATOM 935 C C . LYS A 1 124 ? -8.181 -3.928 6.196 1.00 94.06 124 LYS A C 1
ATOM 937 O O . LYS A 1 124 ? -8.399 -5.107 6.457 1.00 94.06 124 LYS A O 1
ATOM 942 N N . ALA A 1 125 ? -7.254 -3.563 5.309 1.00 94.00 125 ALA A N 1
ATOM 943 C CA . ALA A 1 125 ? -6.456 -4.534 4.573 1.00 94.00 125 ALA A CA 1
ATOM 944 C C . ALA A 1 125 ? -5.314 -5.143 5.401 1.00 94.00 125 ALA A C 1
ATOM 946 O O . ALA A 1 125 ? -4.675 -6.060 4.899 1.00 94.00 125 ALA A O 1
ATOM 947 N N . ALA A 1 126 ? -5.049 -4.689 6.631 1.00 93.12 126 ALA A N 1
ATOM 948 C CA . ALA A 1 126 ? -3.886 -5.130 7.408 1.00 93.12 126 ALA A CA 1
ATOM 949 C C . ALA A 1 126 ? -3.914 -6.614 7.803 1.00 93.12 126 ALA A C 1
ATOM 951 O O . ALA A 1 126 ? -2.873 -7.218 8.046 1.00 93.12 126 ALA A O 1
ATOM 952 N N . SER A 1 127 ? -5.101 -7.219 7.843 1.00 87.00 127 SER A N 1
ATOM 953 C CA . SER A 1 127 ? -5.264 -8.658 8.063 1.00 87.00 127 SER A CA 1
ATOM 954 C C . SER A 1 127 ? -5.332 -9.475 6.772 1.00 87.00 127 SER A C 1
ATOM 956 O O . SER A 1 127 ? -5.480 -10.698 6.817 1.00 87.00 127 SER A O 1
ATOM 958 N N . ALA A 1 128 ? -5.230 -8.836 5.603 1.00 89.00 128 ALA A N 1
ATOM 959 C CA . ALA A 1 128 ? -5.214 -9.548 4.337 1.00 89.00 128 ALA A CA 1
ATOM 960 C C . ALA A 1 128 ? -3.838 -10.192 4.104 1.00 89.00 128 ALA A C 1
ATOM 962 O O . ALA A 1 128 ? -2.813 -9.522 4.251 1.00 89.00 128 ALA A O 1
ATOM 963 N N . PRO A 1 129 ? -3.782 -11.454 3.640 1.00 80.12 129 PRO A N 1
ATOM 964 C CA . PRO A 1 129 ? -2.531 -12.000 3.146 1.00 80.12 129 PRO A CA 1
ATOM 965 C C . PRO A 1 129 ? -2.091 -11.146 1.955 1.00 80.12 129 PRO A C 1
ATOM 967 O O . PRO A 1 129 ? -2.891 -10.906 1.044 1.00 80.12 129 PRO A O 1
ATOM 970 N N . ASN A 1 130 ? -0.826 -10.721 1.942 1.00 88.50 130 ASN A N 1
ATOM 971 C CA . ASN A 1 130 ? -0.241 -9.848 0.916 1.00 88.50 130 ASN A CA 1
ATOM 972 C C . ASN A 1 130 ? -0.615 -8.358 1.021 1.00 88.50 130 ASN A C 1
ATOM 974 O O . ASN A 1 130 ? -0.623 -7.653 0.007 1.00 88.50 130 ASN A O 1
ATOM 978 N N . SER A 1 131 ? -0.949 -7.871 2.217 1.00 92.62 131 SER A N 1
ATOM 979 C CA . SER A 1 131 ? -1.005 -6.432 2.463 1.00 92.62 131 SER A CA 1
ATOM 980 C C . SER A 1 131 ? 0.387 -5.813 2.437 1.00 92.62 131 SER A C 1
ATOM 982 O O . SER A 1 131 ? 1.337 -6.380 2.967 1.00 92.62 131 SER A O 1
ATOM 984 N N . VAL A 1 132 ? 0.467 -4.617 1.882 1.00 94.62 132 VAL A N 1
ATOM 985 C CA . VAL A 1 132 ? 1.634 -3.744 1.873 1.00 94.62 132 VAL A CA 1
ATOM 986 C C . VAL A 1 132 ? 1.374 -2.612 2.855 1.00 94.62 132 VAL A C 1
ATOM 988 O O . VAL A 1 132 ? 0.264 -2.074 2.871 1.00 94.62 132 VAL A O 1
ATOM 991 N N . VAL A 1 133 ? 2.372 -2.239 3.652 1.00 95.12 133 VAL A N 1
ATOM 992 C CA . VAL A 1 133 ? 2.235 -1.160 4.639 1.00 95.12 133 VAL A CA 1
ATOM 993 C C . VAL A 1 133 ? 2.921 0.096 4.121 1.00 95.12 133 VAL A C 1
ATOM 995 O O . VAL A 1 133 ? 4.071 0.050 3.688 1.00 95.12 133 VAL A O 1
ATOM 998 N N . ILE A 1 134 ? 2.197 1.210 4.139 1.00 95.44 134 ILE A N 1
ATOM 999 C CA . ILE A 1 134 ? 2.668 2.533 3.726 1.00 95.44 134 ILE A CA 1
ATOM 1000 C C . ILE A 1 134 ? 3.003 3.335 4.983 1.00 95.44 134 ILE A C 1
ATOM 1002 O O . ILE A 1 134 ? 2.206 3.361 5.923 1.00 95.44 134 ILE A O 1
ATOM 1006 N N . TYR A 1 135 ? 4.146 4.015 4.982 1.00 94.38 135 TYR A N 1
ATOM 1007 C CA . TYR A 1 135 ? 4.689 4.747 6.122 1.00 94.38 135 TYR A CA 1
ATOM 1008 C C . TYR A 1 135 ? 5.103 6.178 5.758 1.00 94.38 135 TYR A C 1
ATOM 1010 O O . TYR A 1 135 ? 5.495 6.476 4.626 1.00 94.38 135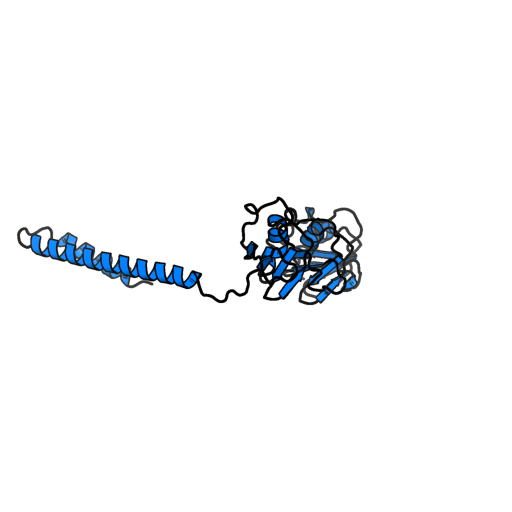 TYR A O 1
ATOM 1018 N N . ASN A 1 136 ? 5.120 7.037 6.776 1.00 93.12 136 ASN A N 1
ATOM 1019 C CA . ASN A 1 136 ? 5.836 8.316 6.787 1.00 93.12 136 ASN A CA 1
ATOM 1020 C C . ASN A 1 136 ? 7.104 8.213 7.655 1.00 93.12 136 ASN A C 1
ATOM 1022 O O . ASN A 1 136 ? 7.330 8.996 8.581 1.00 93.12 136 ASN A O 1
ATOM 1026 N N . SER A 1 137 ? 7.901 7.166 7.431 1.00 92.50 137 SER A N 1
ATOM 1027 C CA . SER A 1 137 ? 9.107 6.897 8.213 1.00 92.50 137 SER A CA 1
ATOM 1028 C C . SER A 1 137 ? 10.081 6.004 7.461 1.00 92.50 137 SER A C 1
ATOM 1030 O O . SER A 1 137 ? 9.725 4.889 7.095 1.00 92.50 137 SER A O 1
ATOM 1032 N N . ASP A 1 138 ? 11.336 6.443 7.356 1.00 91.06 138 ASP A N 1
ATOM 1033 C CA . ASP A 1 138 ? 12.408 5.717 6.656 1.00 91.06 138 ASP A CA 1
ATOM 1034 C C . ASP A 1 138 ? 12.780 4.369 7.293 1.00 91.06 138 ASP A C 1
ATOM 1036 O O . ASP A 1 138 ? 13.526 3.581 6.717 1.00 91.06 138 ASP A O 1
ATOM 1040 N N . SER A 1 139 ? 12.312 4.114 8.517 1.00 92.88 139 SER A N 1
ATOM 1041 C CA . SER A 1 139 ? 12.552 2.868 9.244 1.00 92.88 139 SER A CA 1
ATOM 1042 C C . SER A 1 139 ? 11.352 1.923 9.240 1.00 92.88 139 SER A C 1
ATOM 1044 O O . SER A 1 139 ? 11.425 0.876 9.880 1.00 92.88 139 SER A O 1
ATOM 1046 N N . CYS A 1 140 ? 10.248 2.291 8.575 1.00 92.94 140 CYS A N 1
ATOM 1047 C CA . CYS A 1 140 ? 8.981 1.553 8.604 1.00 92.94 140 CYS A CA 1
ATOM 1048 C C . CYS A 1 140 ? 8.545 1.213 10.036 1.00 92.94 140 CYS A C 1
ATOM 1050 O O . CYS A 1 140 ? 8.082 0.115 10.339 1.00 92.94 140 CYS A O 1
ATOM 1052 N N . SER A 1 141 ? 8.728 2.170 10.951 1.00 90.62 141 SER A N 1
ATOM 1053 C CA . SER A 1 141 ? 8.268 2.025 12.328 1.00 90.62 141 SER A CA 1
ATOM 1054 C C . SER A 1 141 ? 6.763 1.786 12.339 1.00 90.62 141 SER A C 1
ATOM 1056 O O . SER A 1 141 ? 6.006 2.574 11.774 1.00 90.62 141 SER A O 1
ATOM 1058 N N . SER A 1 142 ? 6.310 0.749 13.040 1.00 83.94 142 SER A N 1
ATOM 1059 C CA . SER A 1 142 ? 4.891 0.396 13.148 1.00 83.94 142 SER A CA 1
ATOM 1060 C C . SER A 1 142 ? 4.023 1.579 13.601 1.00 83.94 142 SER A C 1
ATOM 1062 O O . SER A 1 142 ? 2.948 1.805 13.053 1.00 83.94 142 SER A O 1
ATOM 1064 N N . SER A 1 143 ? 4.514 2.410 14.523 1.00 83.94 143 SER A N 1
ATOM 1065 C CA . SER A 1 143 ? 3.863 3.649 14.992 1.00 83.94 143 SER A CA 1
ATOM 1066 C C . SER A 1 143 ? 3.744 4.771 13.946 1.00 83.94 143 SER A C 1
ATOM 1068 O O . SER A 1 143 ? 3.248 5.853 14.250 1.00 83.94 143 SER A O 1
ATOM 1070 N N . LYS A 1 144 ? 4.261 4.550 12.737 1.00 89.94 144 LYS A N 1
ATOM 1071 C CA . LYS A 1 144 ? 4.262 5.475 11.597 1.00 89.94 144 LYS A CA 1
ATOM 1072 C C . LYS A 1 144 ? 3.546 4.885 10.379 1.00 89.94 144 LYS A C 1
ATOM 1074 O O . LYS A 1 144 ? 3.647 5.428 9.280 1.00 89.94 144 LYS A O 1
ATOM 1079 N N . ALA A 1 145 ? 2.843 3.764 10.562 1.00 91.62 145 ALA A N 1
ATOM 1080 C CA . ALA A 1 145 ? 1.997 3.180 9.534 1.00 91.62 145 ALA A CA 1
ATOM 1081 C C . ALA A 1 145 ? 0.820 4.117 9.235 1.00 91.62 145 ALA A C 1
ATOM 1083 O O . ALA A 1 145 ? 0.112 4.563 10.136 1.00 91.62 145 ALA A O 1
ATOM 1084 N N . MET A 1 146 ? 0.614 4.404 7.956 1.00 92.56 146 MET A N 1
ATOM 1085 C CA . MET A 1 146 ? -0.422 5.313 7.465 1.00 92.56 146 MET A CA 1
ATOM 1086 C C . MET A 1 146 ? -1.603 4.558 6.866 1.00 92.56 146 MET A C 1
ATOM 1088 O O . MET A 1 146 ? -2.752 4.973 7.011 1.00 92.56 146 MET A O 1
ATOM 1092 N N . ALA A 1 147 ? -1.304 3.470 6.155 1.00 95.06 147 ALA A N 1
ATOM 1093 C CA . ALA A 1 147 ? -2.291 2.623 5.512 1.00 95.06 147 ALA A CA 1
ATOM 1094 C C . ALA A 1 147 ? -1.724 1.228 5.236 1.00 95.06 147 ALA A C 1
ATOM 1096 O O . ALA A 1 147 ? -0.530 1.051 4.996 1.00 95.06 147 ALA A O 1
ATOM 1097 N N . TYR A 1 148 ? -2.622 0.255 5.196 1.00 95.38 148 TYR A N 1
ATOM 1098 C CA . TYR A 1 148 ? -2.399 -1.080 4.677 1.00 95.38 148 TYR A CA 1
ATOM 1099 C C . TYR A 1 148 ? -3.168 -1.205 3.369 1.00 95.38 148 TYR A C 1
ATOM 1101 O O . TYR A 1 148 ? -4.360 -0.899 3.296 1.00 95.38 148 TYR A O 1
ATOM 1109 N N . VAL A 1 149 ? -2.494 -1.658 2.318 1.00 96.12 149 VAL A N 1
ATOM 1110 C CA . VAL A 1 149 ? -3.076 -1.735 0.978 1.00 96.12 149 VAL A CA 1
ATOM 1111 C C . VAL A 1 149 ? -2.810 -3.078 0.327 1.00 96.12 149 VAL A C 1
ATOM 1113 O O . VAL A 1 149 ? -1.799 -3.724 0.566 1.00 96.12 149 VAL A O 1
ATOM 1116 N N . ASN A 1 150 ? -3.721 -3.519 -0.525 1.00 94.62 150 ASN A N 1
ATOM 1117 C CA . ASN A 1 150 ? -3.547 -4.709 -1.345 1.00 94.62 150 ASN A CA 1
ATOM 1118 C C . ASN A 1 150 ? -4.232 -4.507 -2.703 1.00 94.62 150 ASN A C 1
ATOM 1120 O O . ASN A 1 150 ? -4.832 -3.465 -2.974 1.00 94.62 150 ASN A O 1
ATOM 1124 N N . ALA A 1 151 ? -4.199 -5.524 -3.564 1.00 92.69 151 ALA A N 1
ATOM 1125 C CA . ALA A 1 151 ? -4.772 -5.440 -4.906 1.00 92.69 151 ALA A CA 1
ATOM 1126 C C . ALA A 1 151 ? -6.265 -5.029 -4.930 1.00 92.69 151 ALA A C 1
ATOM 1128 O O . ALA A 1 151 ? -6.712 -4.427 -5.912 1.00 92.69 151 ALA A O 1
ATOM 1129 N N . ALA A 1 152 ? -7.023 -5.302 -3.863 1.00 92.19 152 ALA A N 1
ATOM 1130 C CA . ALA A 1 152 ? -8.433 -4.941 -3.729 1.00 92.19 152 ALA A CA 1
ATOM 1131 C C . ALA A 1 152 ? -8.664 -3.524 -3.169 1.00 92.19 152 ALA A C 1
ATOM 1133 O O . ALA A 1 152 ? -9.759 -2.990 -3.340 1.00 92.19 152 ALA A O 1
ATOM 1134 N N . SER A 1 153 ? -7.659 -2.884 -2.561 1.00 94.38 153 SER A N 1
ATOM 1135 C CA . SER A 1 153 ? -7.782 -1.526 -2.016 1.00 94.38 153 SER A CA 1
ATOM 1136 C C . SER A 1 153 ? -8.187 -0.524 -3.094 1.00 94.38 153 SER A C 1
ATOM 1138 O O . SER A 1 153 ? -7.565 -0.439 -4.158 1.00 94.38 153 SER A O 1
ATOM 1140 N N . LYS A 1 154 ? -9.220 0.270 -2.827 1.00 94.25 154 LYS A N 1
ATOM 1141 C CA . LYS A 1 154 ? -9.631 1.372 -3.695 1.00 94.25 154 LYS A CA 1
ATOM 1142 C C . LYS A 1 154 ? -8.889 2.629 -3.250 1.00 94.25 154 LYS A C 1
ATOM 1144 O O . LYS A 1 154 ? -9.295 3.293 -2.308 1.00 94.25 154 LYS A O 1
ATOM 1149 N N . CYS A 1 155 ? -7.778 2.938 -3.914 1.00 94.62 155 CYS A N 1
ATOM 1150 C CA . CYS A 1 155 ? -6.868 3.983 -3.442 1.00 94.62 155 CYS A CA 1
ATOM 1151 C C . CYS A 1 155 ? -7.522 5.363 -3.300 1.00 94.62 155 CYS A C 1
ATOM 1153 O O . CYS A 1 155 ? -7.112 6.106 -2.427 1.00 94.62 155 CYS A O 1
ATOM 1155 N N . GLY A 1 156 ? -8.555 5.689 -4.085 1.00 94.50 156 GLY A N 1
ATOM 1156 C CA . GLY A 1 156 ? -9.282 6.959 -3.957 1.00 94.50 156 GLY A CA 1
ATOM 1157 C C . GLY A 1 156 ? -10.104 7.115 -2.668 1.00 94.50 156 GLY A C 1
ATOM 1158 O O . GLY A 1 156 ? -10.508 8.229 -2.360 1.00 94.50 156 GLY A O 1
ATOM 1159 N N . GLU A 1 157 ? -10.338 6.031 -1.921 1.00 93.88 157 GLU A N 1
ATOM 1160 C CA . GLU A 1 157 ? -11.049 6.046 -0.631 1.00 93.88 157 GLU A CA 1
ATOM 1161 C C . GLU A 1 157 ? -10.090 6.230 0.561 1.00 93.88 157 GLU A C 1
ATOM 1163 O O . GLU A 1 157 ? -10.544 6.391 1.690 1.00 93.88 157 GLU A O 1
ATOM 1168 N N . LEU A 1 158 ? -8.768 6.207 0.338 1.00 93.81 158 LEU A N 1
ATOM 1169 C CA . LEU A 1 158 ? -7.797 6.426 1.412 1.00 93.81 158 LEU A CA 1
ATOM 1170 C C . LEU A 1 158 ? -7.731 7.899 1.802 1.00 93.81 158 LEU A C 1
ATOM 1172 O O . LEU A 1 158 ? -7.740 8.787 0.943 1.00 93.81 158 LEU A O 1
ATOM 1176 N N . SER A 1 159 ? -7.588 8.149 3.100 1.00 89.81 159 SER A N 1
ATOM 1177 C CA . SER A 1 159 ? -7.429 9.499 3.629 1.00 89.81 159 SER A CA 1
ATOM 1178 C C . SER A 1 159 ? -6.039 10.056 3.317 1.00 89.81 159 SER A C 1
ATOM 1180 O O . SER A 1 159 ? -5.030 9.371 3.475 1.00 89.81 159 SER A O 1
ATOM 1182 N N . ASN A 1 160 ? -5.988 11.325 2.905 1.00 81.56 160 ASN A N 1
ATOM 1183 C CA . ASN A 1 160 ? -4.751 12.081 2.670 1.00 81.56 160 ASN A CA 1
ATOM 1184 C C . ASN A 1 160 ? -4.447 13.073 3.805 1.00 81.56 160 ASN A C 1
ATOM 1186 O O . ASN A 1 160 ? -3.690 14.022 3.593 1.00 81.56 160 ASN A O 1
ATOM 1190 N N . GLN A 1 161 ? -5.086 12.950 4.974 1.00 67.38 161 GLN A N 1
ATOM 1191 C CA . GLN A 1 161 ? -4.971 13.977 6.007 1.00 67.38 161 GLN A CA 1
ATOM 1192 C C . GLN A 1 161 ? -3.513 14.182 6.468 1.00 67.38 161 GLN A C 1
ATOM 1194 O O . GLN A 1 161 ? -2.894 13.337 7.112 1.00 67.38 161 GLN A O 1
ATOM 1199 N N . GLY A 1 162 ? -2.976 15.354 6.107 1.00 58.09 162 GLY A N 1
ATOM 1200 C CA . GLY A 1 162 ? -1.812 15.998 6.717 1.00 58.09 162 GLY A CA 1
ATOM 1201 C C . GLY A 1 162 ? -0.439 15.372 6.482 1.00 58.09 162 GLY A C 1
ATOM 1202 O O . GLY A 1 162 ? 0.518 15.843 7.088 1.00 58.09 162 GLY A O 1
ATOM 1203 N N . THR A 1 163 ? -0.298 14.333 5.657 1.00 71.25 163 THR A N 1
ATOM 1204 C CA . THR A 1 163 ? 0.956 13.567 5.617 1.00 71.25 163 THR A CA 1
ATOM 1205 C C . THR A 1 163 ? 1.290 13.020 4.229 1.00 71.25 163 THR A C 1
ATOM 1207 O O . THR A 1 163 ? 0.443 12.467 3.527 1.00 71.25 163 THR A O 1
ATOM 1210 N N . GLN A 1 164 ? 2.552 13.194 3.832 1.00 90.12 164 GLN A N 1
ATOM 1211 C CA . GLN A 1 164 ? 3.149 12.476 2.710 1.00 90.12 164 GLN A CA 1
ATOM 1212 C C . GLN A 1 164 ? 3.628 11.110 3.201 1.00 90.12 164 GLN A C 1
ATOM 1214 O O . GLN A 1 164 ? 4.076 10.972 4.339 1.00 90.12 164 GLN A O 1
ATOM 1219 N N . ALA A 1 165 ? 3.510 10.111 2.339 1.00 93.06 165 ALA A N 1
ATOM 1220 C CA . ALA A 1 165 ? 4.157 8.826 2.501 1.00 93.06 165 ALA A CA 1
ATOM 1221 C C . ALA A 1 165 ? 5.481 8.845 1.738 1.00 93.06 165 ALA A C 1
ATOM 1223 O O . ALA A 1 165 ? 5.537 9.384 0.632 1.00 93.06 165 ALA A O 1
ATOM 1224 N N . TRP A 1 166 ? 6.512 8.232 2.308 1.00 94.88 166 TRP A N 1
ATOM 1225 C CA . TRP A 1 166 ? 7.846 8.152 1.696 1.00 94.88 166 TRP A CA 1
ATOM 1226 C C . TRP A 1 166 ? 8.565 6.831 1.988 1.00 94.88 166 TRP A C 1
ATOM 1228 O O . TRP A 1 166 ? 9.729 6.660 1.634 1.00 94.88 166 TRP A O 1
ATOM 1238 N N . ALA A 1 167 ? 7.884 5.872 2.622 1.00 94.88 167 ALA A N 1
ATOM 1239 C CA . ALA A 1 167 ? 8.405 4.527 2.813 1.00 94.88 167 ALA A CA 1
ATOM 1240 C C . ALA A 1 167 ? 7.305 3.466 2.729 1.00 94.88 167 ALA A C 1
ATOM 1242 O O . ALA A 1 167 ? 6.135 3.713 3.032 1.00 94.88 167 ALA A O 1
ATOM 1243 N N . VAL A 1 168 ? 7.672 2.283 2.251 1.00 95.81 168 VAL A N 1
ATOM 1244 C CA . VAL A 1 168 ? 6.788 1.130 2.082 1.00 95.81 168 VAL A CA 1
ATOM 1245 C C . VAL A 1 168 ? 7.497 -0.118 2.581 1.00 95.81 168 VAL A C 1
ATOM 1247 O O . VAL A 1 168 ? 8.684 -0.305 2.325 1.00 95.81 168 VAL A O 1
ATOM 1250 N N . GLU A 1 169 ? 6.773 -0.998 3.261 1.00 94.19 169 GLU A N 1
ATOM 1251 C CA . GLU A 1 169 ? 7.279 -2.328 3.588 1.00 94.19 169 GLU A CA 1
ATOM 1252 C C . GLU A 1 169 ? 6.785 -3.342 2.559 1.00 94.19 169 GLU A C 1
ATOM 1254 O O . GLU A 1 169 ? 5.586 -3.606 2.439 1.00 94.19 169 GLU A O 1
ATOM 1259 N N . VAL A 1 170 ? 7.726 -3.913 1.810 1.00 86.62 170 VAL A N 1
ATOM 1260 C CA . VAL A 1 170 ? 7.469 -4.940 0.797 1.00 86.62 170 VAL A CA 1
ATOM 1261 C C . VAL A 1 170 ? 8.317 -6.157 1.133 1.00 86.62 170 VAL A C 1
ATOM 1263 O O . VAL A 1 170 ? 9.539 -6.071 1.192 1.00 86.62 170 VAL A O 1
ATOM 1266 N N . ASN A 1 171 ? 7.673 -7.309 1.337 1.00 81.62 171 ASN A N 1
ATOM 1267 C CA . ASN A 1 171 ? 8.336 -8.567 1.719 1.00 81.62 171 ASN A CA 1
ATOM 1268 C C . ASN A 1 171 ? 9.181 -8.459 3.009 1.00 81.62 171 ASN A C 1
ATOM 1270 O O . ASN A 1 171 ? 10.226 -9.096 3.114 1.00 81.62 171 ASN A O 1
ATOM 1274 N N . GLY A 1 172 ? 8.738 -7.655 3.983 1.00 85.06 172 GLY A N 1
ATOM 1275 C CA . GLY A 1 172 ? 9.455 -7.433 5.245 1.00 85.06 172 GLY A CA 1
ATOM 1276 C C . GLY A 1 172 ? 10.659 -6.491 5.136 1.00 85.06 172 GLY A C 1
ATOM 1277 O O . GLY A 1 172 ? 11.376 -6.301 6.116 1.00 85.06 172 GLY A O 1
ATOM 1278 N N . GLU A 1 173 ? 10.899 -5.898 3.964 1.00 90.69 173 GLU A N 1
ATOM 1279 C CA . GLU A 1 173 ? 11.933 -4.886 3.762 1.00 90.69 173 GLU A CA 1
ATOM 1280 C C . GLU A 1 173 ? 11.304 -3.499 3.693 1.00 90.69 173 GLU A C 1
ATOM 1282 O O . GLU A 1 173 ? 10.417 -3.251 2.872 1.00 90.69 173 GLU A O 1
ATOM 1287 N N . CYS A 1 174 ? 11.814 -2.579 4.510 1.00 94.06 174 CYS A N 1
ATOM 1288 C CA . CYS A 1 174 ? 11.485 -1.168 4.384 1.00 94.06 174 CYS A CA 1
ATOM 1289 C C . CYS A 1 174 ? 12.205 -0.559 3.179 1.00 94.06 174 CYS A C 1
ATOM 1291 O O . CYS A 1 174 ? 13.423 -0.701 3.037 1.00 94.06 174 CYS A O 1
ATOM 1293 N N . ARG A 1 175 ? 11.460 0.122 2.310 1.00 93.38 175 ARG A N 1
ATOM 1294 C CA . ARG A 1 175 ? 11.981 0.779 1.112 1.00 93.38 175 ARG A CA 1
ATOM 1295 C C . ARG A 1 175 ? 11.468 2.204 1.040 1.00 93.38 175 ARG A C 1
ATOM 1297 O O . ARG A 1 175 ? 10.260 2.426 1.051 1.00 93.38 175 ARG A O 1
ATOM 1304 N N . ASN A 1 176 ? 12.394 3.146 0.922 1.00 92.88 176 ASN A N 1
ATOM 1305 C CA . ASN A 1 176 ? 12.057 4.552 0.764 1.00 92.88 176 ASN A CA 1
ATOM 1306 C C . ASN A 1 176 ? 11.737 4.856 -0.697 1.00 92.88 176 ASN A C 1
ATOM 1308 O O . ASN A 1 176 ? 12.297 4.246 -1.608 1.00 92.88 176 ASN A O 1
ATOM 1312 N N . PHE A 1 177 ? 10.853 5.819 -0.900 1.00 91.75 177 PHE A N 1
ATOM 1313 C CA . PHE A 1 177 ? 10.472 6.341 -2.204 1.00 91.75 177 PHE A CA 1
ATOM 1314 C C . PHE A 1 177 ? 10.217 7.846 -2.085 1.00 91.75 177 PHE A C 1
ATOM 1316 O O . PHE A 1 177 ? 10.103 8.380 -0.986 1.00 91.75 177 PHE A O 1
ATOM 1323 N N . THR A 1 178 ? 10.138 8.545 -3.216 1.00 88.94 178 THR A N 1
ATOM 1324 C CA . THR A 1 178 ? 9.857 9.986 -3.230 1.00 88.94 178 THR A CA 1
ATOM 1325 C C . THR A 1 178 ? 8.516 10.301 -2.581 1.00 88.94 178 THR A C 1
ATOM 1327 O O . THR A 1 178 ? 7.507 9.702 -2.939 1.00 88.94 178 THR A O 1
ATOM 1330 N N . ASP A 1 179 ? 8.495 11.290 -1.698 1.00 92.19 179 ASP A N 1
ATOM 1331 C CA . ASP A 1 179 ? 7.309 11.752 -0.987 1.00 92.19 179 ASP A CA 1
ATOM 1332 C C . ASP A 1 179 ? 6.100 11.944 -1.915 1.00 92.19 179 ASP A C 1
ATOM 1334 O O . ASP A 1 179 ? 6.086 12.794 -2.811 1.00 92.19 179 ASP A O 1
ATOM 1338 N N . VAL A 1 180 ? 5.044 11.171 -1.672 1.00 92.38 180 VAL A N 1
ATOM 1339 C CA . VAL A 1 180 ? 3.768 11.270 -2.391 1.00 92.38 180 VAL A CA 1
ATOM 1340 C C . VAL A 1 180 ? 2.591 11.204 -1.421 1.00 92.38 180 VAL A C 1
ATOM 1342 O O . VAL A 1 180 ? 2.749 10.948 -0.230 1.00 92.38 180 VAL A O 1
ATOM 1345 N N . SER A 1 181 ? 1.375 11.453 -1.907 1.00 93.56 181 SER A N 1
ATOM 1346 C CA . SER A 1 181 ? 0.173 11.233 -1.098 1.00 93.56 181 SER A CA 1
ATOM 1347 C C . SER A 1 181 ? -0.013 9.745 -0.777 1.00 93.56 181 SER A C 1
ATOM 1349 O O . SER A 1 181 ? 0.436 8.876 -1.527 1.00 93.56 181 SER A O 1
ATOM 1351 N N . VAL A 1 182 ? -0.736 9.429 0.301 1.00 94.19 182 VAL A N 1
ATOM 1352 C CA . VAL A 1 182 ? -1.080 8.038 0.659 1.00 94.19 182 VAL A CA 1
ATOM 1353 C C . VAL A 1 182 ? -1.845 7.352 -0.473 1.00 94.19 182 VAL A C 1
ATOM 1355 O O . VAL A 1 182 ? -1.594 6.188 -0.784 1.00 94.19 182 VAL A O 1
ATOM 1358 N N . GLN A 1 183 ? -2.738 8.081 -1.147 1.00 94.62 183 GLN A N 1
ATOM 1359 C CA . GLN A 1 183 ? -3.461 7.573 -2.314 1.00 94.62 183 GLN A CA 1
ATOM 1360 C C . GLN A 1 183 ? -2.514 7.207 -3.463 1.00 94.62 183 GLN A C 1
ATOM 1362 O O . GLN A 1 183 ? -2.661 6.142 -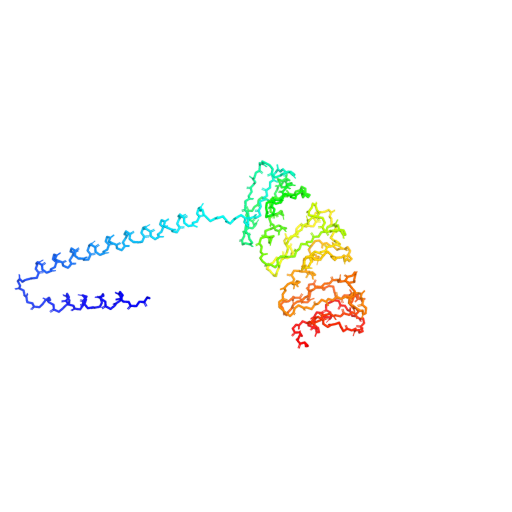4.064 1.00 94.62 183 GLN A O 1
ATOM 1367 N N . GLN A 1 184 ? -1.516 8.049 -3.747 1.00 94.12 184 GLN A N 1
ATOM 1368 C CA . GLN A 1 184 ? -0.535 7.763 -4.790 1.00 94.12 184 GLN A CA 1
ATOM 1369 C C . GLN A 1 184 ? 0.399 6.618 -4.385 1.00 94.12 184 GLN A C 1
ATOM 1371 O O . GLN A 1 184 ? 0.661 5.744 -5.204 1.00 94.12 184 GLN A O 1
ATOM 1376 N N . ALA A 1 185 ? 0.838 6.551 -3.126 1.00 95.38 185 ALA A N 1
ATOM 1377 C CA . ALA A 1 185 ? 1.595 5.411 -2.610 1.00 95.38 185 ALA A CA 1
ATOM 1378 C C . ALA A 1 185 ? 0.783 4.105 -2.714 1.00 95.38 185 ALA A C 1
ATOM 1380 O O . ALA A 1 185 ? 1.311 3.071 -3.122 1.00 95.38 185 ALA A O 1
ATOM 1381 N N . CYS A 1 186 ? -0.526 4.150 -2.448 1.00 96.25 186 CYS A N 1
ATOM 1382 C CA . CYS A 1 186 ? -1.422 3.021 -2.682 1.00 96.25 186 CYS A CA 1
ATOM 1383 C C . CYS A 1 186 ? -1.431 2.603 -4.151 1.00 96.25 186 CYS A C 1
ATOM 1385 O O . CYS A 1 186 ? -1.255 1.421 -4.438 1.00 96.25 186 CYS A O 1
ATOM 1387 N N . ILE A 1 187 ? -1.590 3.543 -5.088 1.00 95.56 187 ILE A N 1
ATOM 1388 C CA . ILE A 1 187 ? -1.539 3.248 -6.529 1.00 95.56 187 ILE A CA 1
ATOM 1389 C C . ILE A 1 187 ? -0.193 2.608 -6.890 1.00 95.56 187 ILE A C 1
ATOM 1391 O O . ILE A 1 187 ? -0.162 1.583 -7.576 1.00 95.56 187 ILE A O 1
ATOM 1395 N N . ASN A 1 188 ? 0.897 3.172 -6.367 1.00 95.56 188 ASN A N 1
ATOM 1396 C CA . ASN A 1 188 ? 2.261 2.731 -6.617 1.00 95.56 188 ASN A CA 1
ATOM 1397 C C . ASN A 1 188 ? 2.536 1.324 -6.094 1.00 95.56 188 ASN A C 1
ATOM 1399 O O . ASN A 1 188 ? 3.226 0.580 -6.776 1.00 95.56 188 ASN A O 1
ATOM 1403 N N . PHE A 1 189 ? 2.003 0.928 -4.935 1.00 96.62 189 PHE A N 1
ATOM 1404 C CA . PHE A 1 189 ? 2.473 -0.280 -4.245 1.00 96.62 189 PHE A CA 1
ATOM 1405 C C . PHE A 1 189 ? 1.408 -1.335 -3.947 1.00 96.62 189 PHE A C 1
ATOM 1407 O O . PHE A 1 189 ? 1.760 -2.450 -3.570 1.00 96.62 189 PHE A O 1
ATOM 1414 N N . LYS A 1 190 ? 0.115 -1.086 -4.192 1.00 95.62 190 LYS A N 1
ATOM 1415 C CA . LYS A 1 190 ? -0.956 -2.069 -3.912 1.00 95.62 190 LYS A CA 1
ATOM 1416 C C . LYS A 1 190 ? -0.796 -3.421 -4.615 1.00 95.62 190 LYS A C 1
ATOM 1418 O O . LYS A 1 190 ? -1.473 -4.385 -4.262 1.00 95.62 190 LYS A O 1
ATOM 1423 N N . SER A 1 191 ? 0.048 -3.484 -5.644 1.00 94.50 191 SER A N 1
ATOM 1424 C CA . SER A 1 191 ? 0.331 -4.695 -6.417 1.00 94.50 191 SER A CA 1
ATOM 1425 C C . SER A 1 191 ? 1.679 -5.340 -6.077 1.00 94.50 191 SER A C 1
ATOM 1427 O O . SER A 1 191 ? 2.082 -6.249 -6.798 1.00 94.50 191 SER A O 1
ATOM 1429 N N . ALA A 1 192 ? 2.369 -4.922 -5.007 1.00 93.69 192 ALA A N 1
ATOM 1430 C CA . ALA A 1 192 ? 3.736 -5.375 -4.719 1.00 93.69 192 ALA A CA 1
ATOM 1431 C C . ALA A 1 192 ? 3.877 -6.897 -4.553 1.00 93.69 192 ALA A C 1
ATOM 1433 O O . ALA A 1 192 ? 4.899 -7.476 -4.900 1.00 93.69 192 ALA A O 1
ATOM 1434 N N . HIS A 1 193 ? 2.818 -7.553 -4.088 1.00 92.00 193 HIS A N 1
ATOM 143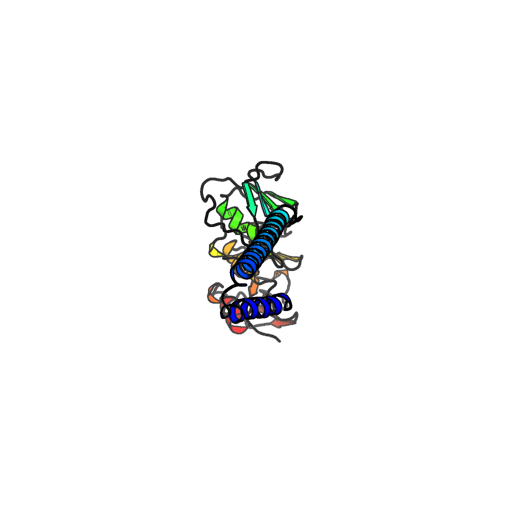5 C CA . HIS A 1 193 ? 2.760 -9.004 -3.911 1.00 92.00 193 HIS A CA 1
ATOM 1436 C C . HIS A 1 193 ? 1.952 -9.726 -5.003 1.00 92.00 193 HIS A C 1
ATOM 1438 O O . HIS A 1 193 ? 1.576 -10.892 -4.855 1.00 92.00 193 HIS A O 1
ATOM 1444 N N . ALA A 1 194 ? 1.615 -9.043 -6.098 1.00 90.81 194 ALA A N 1
ATOM 1445 C CA . ALA A 1 194 ? 0.929 -9.679 -7.211 1.00 90.81 194 ALA A CA 1
ATOM 1446 C C . ALA A 1 194 ? 1.850 -10.685 -7.920 1.00 90.81 194 ALA A C 1
ATOM 1448 O O . ALA A 1 194 ? 3.061 -10.498 -8.028 1.00 90.81 194 ALA A O 1
ATOM 1449 N N . ARG A 1 195 ? 1.263 -11.749 -8.477 1.00 87.06 195 ARG A N 1
ATOM 1450 C CA . ARG A 1 195 ? 1.997 -12.633 -9.393 1.00 87.06 195 ARG A CA 1
ATOM 1451 C C . ARG A 1 195 ? 2.387 -11.854 -10.650 1.00 87.06 195 ARG A C 1
ATOM 1453 O O . ARG A 1 195 ? 1.553 -11.116 -11.176 1.00 87.06 195 ARG A O 1
ATOM 1460 N N . ALA A 1 196 ? 3.614 -12.067 -11.129 1.00 89.50 196 ALA A N 1
ATOM 1461 C CA . ALA A 1 196 ? 4.196 -11.312 -12.243 1.00 89.50 196 ALA A CA 1
ATOM 1462 C C . ALA A 1 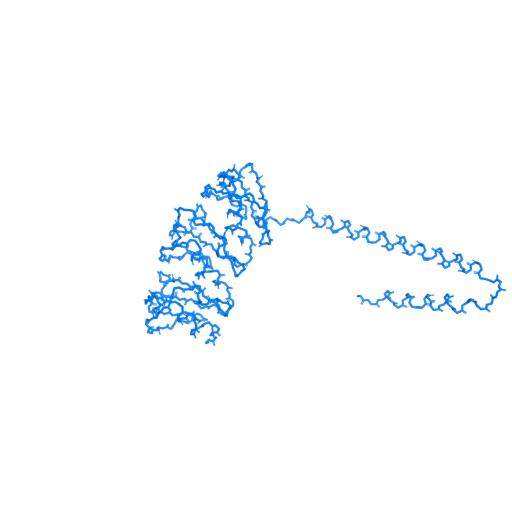196 ? 4.181 -9.790 -11.996 1.00 89.50 196 ALA A C 1
ATOM 1464 O O . ALA A 1 196 ? 3.873 -8.999 -12.890 1.00 89.50 196 ALA A O 1
ATOM 1465 N N . ALA A 1 197 ? 4.446 -9.389 -10.748 1.00 92.62 197 ALA A N 1
ATOM 1466 C CA . ALA A 1 197 ? 4.709 -8.002 -10.419 1.00 92.62 197 ALA A CA 1
ATOM 1467 C C . ALA A 1 197 ? 6.005 -7.534 -11.096 1.00 92.62 197 ALA A C 1
ATOM 1469 O O . ALA A 1 197 ? 6.988 -8.273 -11.180 1.00 92.62 197 ALA A O 1
ATOM 1470 N N . VAL A 1 198 ? 5.981 -6.294 -11.563 1.00 95.31 198 VAL A N 1
ATOM 1471 C CA . VAL A 1 198 ? 7.118 -5.583 -12.133 1.00 95.31 198 VAL A CA 1
ATOM 1472 C C . VAL A 1 198 ? 7.422 -4.418 -11.213 1.00 95.31 198 VAL A C 1
ATOM 1474 O O . VAL A 1 198 ? 6.568 -3.560 -10.983 1.00 95.31 198 VAL A O 1
ATOM 1477 N N . GLU A 1 199 ? 8.632 -4.406 -10.672 1.00 95.25 199 GLU A N 1
ATOM 1478 C CA . GLU A 1 199 ? 9.129 -3.310 -9.845 1.00 95.25 199 GLU A CA 1
ATOM 1479 C C . GLU A 1 199 ? 9.798 -2.279 -10.763 1.00 95.25 199 GLU A C 1
ATOM 1481 O O . GLU A 1 199 ? 10.618 -2.644 -11.606 1.00 95.25 199 GLU A O 1
ATOM 1486 N N . ALA A 1 200 ? 9.447 -1.005 -10.622 1.00 95.69 200 ALA A N 1
ATOM 1487 C CA . ALA A 1 200 ? 10.018 0.099 -11.384 1.00 95.69 200 ALA A CA 1
ATOM 1488 C C . ALA A 1 200 ? 10.945 0.933 -10.502 1.00 95.69 200 ALA A C 1
ATOM 1490 O O . ALA A 1 200 ? 10.621 1.214 -9.344 1.00 95.69 200 ALA A O 1
ATOM 1491 N N . TYR A 1 201 ? 12.078 1.336 -11.071 1.00 95.38 201 TYR A N 1
ATOM 1492 C CA . TYR A 1 201 ? 13.170 1.966 -10.346 1.00 95.38 201 TYR A CA 1
ATOM 1493 C C . TYR A 1 201 ? 13.657 3.251 -11.011 1.00 95.38 201 TYR A C 1
ATOM 1495 O O . TYR A 1 201 ? 13.857 3.294 -12.223 1.00 95.38 201 TYR A O 1
ATOM 1503 N N . HIS A 1 202 ? 13.977 4.238 -10.183 1.00 93.62 202 HIS A N 1
ATOM 1504 C CA . HIS A 1 202 ? 14.805 5.400 -10.495 1.00 93.62 202 HIS A CA 1
ATOM 1505 C C . HIS A 1 202 ? 16.289 5.079 -10.227 1.00 93.62 202 HIS A C 1
ATOM 1507 O O . HIS A 1 202 ? 16.963 5.697 -9.403 1.00 93.62 202 HIS A O 1
ATOM 1513 N N . SER A 1 203 ? 16.765 3.980 -10.815 1.00 93.25 203 SER A N 1
ATOM 1514 C CA . SER A 1 203 ? 18.136 3.481 -10.687 1.00 93.25 203 SER A CA 1
ATOM 1515 C C . SER A 1 203 ? 18.414 2.452 -11.777 1.00 93.25 203 SER A C 1
ATOM 1517 O O . SER A 1 203 ? 17.742 1.424 -11.802 1.00 93.25 203 SER A O 1
ATOM 1519 N N . ASP A 1 204 ? 19.460 2.654 -12.580 1.00 92.12 204 ASP A N 1
ATOM 1520 C CA . ASP A 1 204 ? 19.875 1.749 -13.673 1.00 92.12 204 ASP A CA 1
ATOM 1521 C C . ASP A 1 204 ? 20.194 0.312 -13.219 1.00 92.12 204 ASP A C 1
ATOM 1523 O O . ASP A 1 204 ? 20.327 -0.602 -14.029 1.00 92.12 204 ASP A O 1
ATOM 1527 N N . SER A 1 205 ? 20.379 0.107 -11.911 1.00 93.81 205 SER A N 1
ATOM 1528 C CA . SER A 1 205 ? 20.773 -1.170 -11.301 1.00 93.81 205 SER A CA 1
ATOM 1529 C C . SER A 1 205 ? 19.705 -1.757 -10.374 1.00 93.81 205 SER A C 1
ATOM 1531 O O . SER A 1 205 ? 20.002 -2.667 -9.602 1.00 93.81 205 SER A O 1
ATOM 1533 N N . CYS A 1 206 ? 18.470 -1.241 -10.421 1.00 94.12 206 CYS A N 1
ATOM 1534 C CA . CYS A 1 206 ? 17.367 -1.658 -9.548 1.00 94.12 206 CYS A CA 1
ATOM 1535 C C . CYS A 1 206 ? 17.741 -1.629 -8.055 1.00 94.12 206 CYS A C 1
ATOM 1537 O O . CYS A 1 206 ? 17.416 -2.548 -7.295 1.00 94.12 206 CYS A O 1
ATOM 1539 N N . MET A 1 207 ? 18.472 -0.589 -7.639 1.00 91.31 207 MET A N 1
ATOM 1540 C CA . MET A 1 207 ? 18.853 -0.414 -6.240 1.00 91.31 207 MET A CA 1
ATOM 1541 C C . MET A 1 207 ? 17.599 -0.217 -5.377 1.00 91.31 207 MET A C 1
ATOM 1543 O O . MET A 1 207 ? 16.747 0.585 -5.761 1.00 91.31 207 MET A O 1
ATOM 1547 N N . PRO A 1 208 ? 17.484 -0.859 -4.196 1.00 86.06 208 PRO A N 1
ATOM 1548 C CA . PRO A 1 208 ? 16.290 -0.757 -3.349 1.00 86.06 208 PRO A CA 1
ATOM 1549 C C . PRO A 1 208 ? 15.867 0.680 -3.016 1.00 86.06 208 PRO A C 1
ATOM 1551 O O . PRO A 1 208 ? 14.676 0.964 -2.960 1.00 86.06 208 PRO A O 1
ATOM 1554 N N . SER A 1 209 ? 16.833 1.591 -2.859 1.00 84.44 209 SER A N 1
ATOM 1555 C CA . SER A 1 209 ? 16.606 3.019 -2.595 1.00 84.44 209 SER A CA 1
ATOM 1556 C C . SER A 1 209 ? 15.994 3.794 -3.765 1.00 84.44 209 SER A C 1
ATOM 1558 O O . SER A 1 209 ? 15.636 4.953 -3.601 1.00 84.44 209 SER A O 1
ATOM 1560 N N . GLY A 1 210 ? 15.939 3.194 -4.954 1.00 90.31 210 GLY A N 1
ATOM 1561 C CA . GLY A 1 210 ? 15.348 3.782 -6.149 1.00 90.31 210 GLY A CA 1
ATOM 1562 C C . GLY A 1 210 ? 13.978 3.206 -6.490 1.00 90.31 210 GLY A C 1
ATOM 1563 O O . GLY A 1 210 ? 13.485 3.503 -7.569 1.00 90.31 210 GLY A O 1
ATOM 1564 N N . LEU A 1 211 ? 13.376 2.346 -5.660 1.00 93.12 211 LEU A N 1
ATOM 1565 C CA . LEU A 1 211 ? 12.059 1.781 -5.962 1.00 93.12 211 LEU A CA 1
ATOM 1566 C C . LEU A 1 211 ? 10.999 2.893 -5.970 1.00 93.12 211 LEU A C 1
ATOM 1568 O O . LEU A 1 211 ? 10.810 3.572 -4.968 1.00 93.12 211 LEU A O 1
ATOM 1572 N N . ILE A 1 212 ? 10.263 3.037 -7.071 1.00 93.94 212 ILE A N 1
ATOM 1573 C CA . ILE A 1 212 ? 9.232 4.083 -7.207 1.00 93.94 212 ILE A CA 1
ATOM 1574 C C . ILE A 1 212 ? 7.808 3.534 -7.304 1.00 93.94 212 ILE A C 1
ATOM 1576 O O . ILE A 1 212 ? 6.862 4.213 -6.904 1.00 93.94 212 ILE A O 1
ATOM 1580 N N . ALA A 1 213 ? 7.635 2.311 -7.813 1.00 95.44 213 ALA A N 1
ATOM 1581 C CA . ALA A 1 213 ? 6.337 1.646 -7.892 1.00 95.44 213 ALA A CA 1
ATOM 1582 C C . ALA A 1 213 ? 6.478 0.149 -8.190 1.00 95.44 213 ALA A C 1
ATOM 1584 O O . ALA A 1 213 ? 7.512 -0.324 -8.660 1.00 95.44 213 ALA A O 1
ATOM 1585 N N . VAL A 1 214 ? 5.392 -0.587 -7.973 1.00 95.06 214 VAL A N 1
ATOM 1586 C CA . VAL A 1 214 ? 5.222 -1.982 -8.359 1.00 95.06 214 VAL A CA 1
ATOM 1587 C C . VAL A 1 214 ? 3.849 -2.177 -9.001 1.00 95.06 214 VAL A C 1
ATOM 1589 O O . VAL A 1 214 ? 2.809 -1.969 -8.372 1.00 95.06 214 VAL A O 1
ATOM 1592 N N . TYR A 1 215 ? 3.828 -2.621 -10.255 1.00 95.31 215 TYR A N 1
ATOM 1593 C CA . TYR A 1 215 ? 2.596 -2.877 -11.003 1.00 95.31 215 TYR A CA 1
ATOM 1594 C C . TYR A 1 215 ? 2.485 -4.333 -11.445 1.00 95.31 215 TYR A C 1
ATOM 1596 O O . TYR A 1 215 ? 3.457 -5.074 -11.513 1.00 95.31 215 TYR A O 1
ATOM 1604 N N . SER A 1 216 ? 1.261 -4.762 -11.729 1.00 93.50 216 SER A N 1
ATOM 1605 C CA . SER A 1 216 ? 0.926 -6.128 -12.126 1.00 93.50 216 SER A CA 1
ATOM 1606 C C . SER A 1 216 ? 0.159 -6.131 -13.450 1.00 93.50 216 SER A C 1
ATOM 1608 O O . SER A 1 216 ? -0.254 -5.067 -13.922 1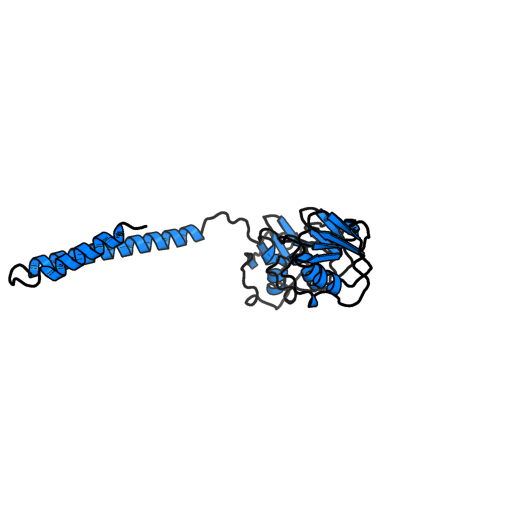.00 93.50 216 SER A O 1
ATOM 1610 N N . PRO A 1 217 ? -0.139 -7.305 -14.037 1.00 93.00 217 PRO A N 1
ATOM 1611 C CA . PRO A 1 217 ? -0.938 -7.386 -15.262 1.00 93.00 217 PRO A CA 1
ATOM 1612 C C . PRO A 1 217 ? -2.338 -6.757 -15.126 1.00 93.00 217 PRO A C 1
ATOM 1614 O O . PRO A 1 217 ? -2.976 -6.442 -16.126 1.00 93.00 217 PRO A O 1
ATOM 1617 N N . ARG A 1 218 ? -2.830 -6.585 -13.889 1.00 92.31 218 ARG A N 1
ATOM 1618 C CA . ARG A 1 218 ? -4.141 -5.992 -13.575 1.00 92.31 218 ARG A CA 1
ATOM 1619 C C . ARG A 1 218 ? -4.073 -4.511 -13.200 1.00 92.31 218 ARG A C 1
ATOM 1621 O O . ARG A 1 218 ? -5.117 -3.915 -12.941 1.00 92.31 218 ARG A O 1
ATOM 1628 N N . SER A 1 219 ? -2.881 -3.923 -13.136 1.00 93.31 219 SER A N 1
ATOM 1629 C CA . SER A 1 219 ? -2.734 -2.502 -12.832 1.00 93.31 219 SER A CA 1
ATOM 1630 C C . SER A 1 219 ? -3.327 -1.644 -13.951 1.00 93.31 219 SER A C 1
ATOM 1632 O O . SER A 1 219 ? -3.140 -1.913 -15.142 1.00 93.31 219 SER A O 1
ATOM 1634 N N . LYS A 1 220 ? -4.043 -0.590 -13.559 1.00 94.31 220 LYS A N 1
ATOM 1635 C CA . LYS A 1 220 ? -4.560 0.427 -14.474 1.00 94.31 220 LYS A CA 1
ATOM 1636 C C . LYS A 1 220 ? -3.461 1.459 -14.701 1.00 94.31 220 LYS A C 1
ATOM 1638 O O . LYS A 1 220 ? -3.189 2.267 -13.825 1.00 94.31 220 LYS A O 1
ATOM 1643 N N . CYS A 1 221 ? -2.797 1.404 -15.853 1.00 94.81 221 CYS A N 1
ATOM 1644 C CA . CYS A 1 221 ? -1.614 2.239 -16.066 1.00 94.81 221 CYS A CA 1
ATOM 1645 C C . CYS A 1 221 ? -1.909 3.743 -16.089 1.00 94.81 221 CYS A C 1
ATOM 1647 O O . CYS A 1 221 ? -1.022 4.536 -15.789 1.00 94.81 221 CYS A O 1
ATOM 1649 N N . ASP A 1 222 ? -3.144 4.131 -16.405 1.00 95.12 222 ASP A N 1
ATOM 1650 C CA . ASP A 1 222 ? -3.567 5.533 -16.414 1.00 95.12 222 ASP A CA 1
ATOM 1651 C C . ASP A 1 222 ? -3.572 6.168 -15.016 1.00 95.12 222 ASP A C 1
ATOM 1653 O O . ASP A 1 222 ? -3.496 7.392 -14.914 1.00 95.12 222 ASP A O 1
ATOM 1657 N N . ASP A 1 223 ? -3.570 5.350 -13.955 1.00 92.50 223 ASP A N 1
ATOM 1658 C CA . ASP A 1 223 ? -3.457 5.810 -12.568 1.00 92.50 223 ASP A CA 1
ATOM 1659 C C . ASP A 1 223 ? -2.018 6.271 -12.233 1.00 92.50 223 ASP A C 1
ATOM 1661 O O . ASP A 1 223 ? -1.805 6.973 -11.246 1.00 92.50 223 ASP A O 1
ATOM 1665 N N . PHE A 1 224 ? -1.016 5.911 -13.051 1.00 92.25 224 PHE A N 1
ATOM 1666 C CA . PHE A 1 224 ? 0.366 6.367 -12.873 1.00 92.25 224 PHE A CA 1
ATOM 1667 C C . PHE A 1 224 ? 0.625 7.720 -13.555 1.00 92.25 224 PHE A C 1
ATOM 1669 O O . PHE A 1 224 ? 0.015 8.015 -14.598 1.00 92.25 224 PHE A O 1
ATOM 1676 N N . PRO A 1 225 ? 1.580 8.522 -13.037 1.00 87.12 225 PRO A N 1
ATOM 1677 C CA . PRO A 1 225 ? 2.053 9.732 -13.701 1.00 87.12 225 PRO A CA 1
ATOM 1678 C C . PRO A 1 225 ? 2.488 9.454 -15.146 1.00 87.12 225 PRO A C 1
ATOM 1680 O O . PRO A 1 225 ? 3.277 8.546 -15.419 1.00 87.12 225 PRO A O 1
ATOM 1683 N N . GLY A 1 226 ? 1.927 10.225 -16.083 1.00 84.12 226 GLY A N 1
ATOM 1684 C CA . GLY A 1 226 ? 2.230 10.135 -17.517 1.00 84.12 226 GLY A CA 1
ATOM 1685 C C . GLY A 1 226 ? 3.310 11.105 -17.999 1.00 84.12 226 GLY A C 1
ATOM 1686 O O . GLY A 1 226 ? 3.663 11.083 -19.172 1.00 84.12 226 GLY A O 1
ATOM 1687 N N . SER A 1 227 ? 3.808 11.965 -17.114 1.00 76.75 227 SER A N 1
ATOM 1688 C CA . SER A 1 227 ? 4.865 12.941 -17.377 1.00 76.75 227 SER A CA 1
ATOM 1689 C C . SER A 1 227 ? 5.975 12.764 -16.352 1.00 76.75 227 SER A C 1
ATOM 1691 O O . SER A 1 227 ? 5.662 12.562 -15.182 1.00 76.75 227 SER A O 1
ATOM 1693 N N . GLY A 1 228 ? 7.226 12.896 -16.787 1.00 73.31 228 GLY A N 1
ATOM 1694 C CA . GLY A 1 228 ? 8.409 12.628 -15.968 1.00 73.31 228 GLY A CA 1
ATOM 1695 C C . GLY A 1 228 ? 9.267 11.519 -16.576 1.00 73.31 228 GLY A C 1
ATOM 1696 O O . GLY A 1 228 ? 8.757 10.659 -17.297 1.00 73.31 228 GLY A O 1
ATOM 1697 N N . SER A 1 229 ? 10.569 11.573 -16.305 1.00 70.25 229 SER A N 1
ATOM 1698 C CA . SER A 1 229 ? 11.564 10.552 -16.661 1.00 70.25 229 SER A CA 1
ATOM 1699 C C . SER A 1 229 ? 11.956 9.819 -15.385 1.00 70.25 229 SER A C 1
ATOM 1701 O O . SER A 1 229 ? 13.066 9.959 -14.873 1.00 70.25 229 SER A O 1
ATOM 1703 N N . ASP A 1 230 ? 10.984 9.104 -14.826 1.00 82.25 230 ASP A N 1
ATOM 1704 C CA . ASP A 1 230 ? 11.083 8.602 -13.456 1.00 82.25 230 ASP A CA 1
ATOM 1705 C C . ASP A 1 230 ? 11.521 7.135 -13.406 1.00 82.25 230 ASP A C 1
ATOM 1707 O O . ASP A 1 230 ? 12.003 6.687 -12.368 1.00 82.25 230 ASP A O 1
ATOM 1711 N N . VAL A 1 231 ? 11.387 6.393 -14.514 1.00 93.75 231 VAL A N 1
ATOM 1712 C CA . VAL A 1 231 ? 11.780 4.981 -14.609 1.00 93.75 231 VAL A CA 1
ATOM 1713 C C . VAL A 1 231 ? 13.047 4.844 -15.439 1.00 93.75 231 VAL A C 1
ATOM 1715 O O . VAL A 1 231 ? 13.028 5.081 -16.646 1.00 93.75 231 VAL A O 1
ATOM 1718 N N . TRP A 1 232 ? 14.116 4.401 -14.789 1.00 95.44 232 TRP A N 1
ATOM 1719 C CA . TRP A 1 232 ? 15.409 4.109 -15.410 1.00 95.44 232 TRP A CA 1
ATOM 1720 C C . TRP A 1 232 ? 15.635 2.605 -15.547 1.00 95.44 232 TRP A C 1
ATOM 1722 O O . TRP A 1 232 ? 16.229 2.150 -16.512 1.00 95.44 232 TRP A O 1
ATOM 1732 N N . ALA A 1 233 ? 15.082 1.797 -14.639 1.00 96.12 233 ALA A N 1
ATOM 1733 C CA . ALA A 1 233 ? 15.133 0.343 -14.750 1.00 96.12 233 ALA A CA 1
ATOM 1734 C C . ALA A 1 233 ? 13.847 -0.320 -14.263 1.00 96.12 233 ALA A C 1
ATOM 1736 O O . ALA A 1 233 ? 13.042 0.261 -13.528 1.00 96.12 233 ALA A O 1
ATOM 1737 N N . ILE A 1 234 ? 13.677 -1.578 -14.650 1.00 96.44 234 ILE A N 1
ATOM 1738 C CA . ILE A 1 234 ? 12.623 -2.454 -14.140 1.00 96.44 234 ILE A CA 1
ATOM 1739 C C . ILE A 1 234 ? 13.213 -3.764 -13.642 1.00 96.44 234 ILE A C 1
ATOM 1741 O O . ILE A 1 234 ? 14.224 -4.241 -14.153 1.00 96.44 234 ILE A O 1
ATOM 1745 N N . LYS A 1 235 ? 12.541 -4.389 -12.679 1.00 95.06 235 LYS A N 1
ATOM 1746 C CA . LYS A 1 235 ? 12.857 -5.737 -12.217 1.00 95.06 235 LYS A CA 1
ATOM 1747 C C . LYS A 1 235 ? 11.680 -6.664 -12.476 1.00 95.06 235 LYS A C 1
ATOM 1749 O O . LYS A 1 235 ? 10.579 -6.435 -11.975 1.00 95.06 235 LYS A O 1
ATOM 1754 N N . ILE A 1 236 ? 11.925 -7.717 -13.250 1.00 93.19 236 ILE A N 1
ATOM 1755 C CA . ILE A 1 236 ? 10.938 -8.736 -13.627 1.00 93.19 236 ILE A CA 1
ATOM 1756 C C . ILE A 1 236 ? 11.518 -10.095 -13.261 1.00 93.19 236 ILE A C 1
ATOM 1758 O O . ILE A 1 236 ? 12.643 -10.409 -13.642 1.00 93.19 236 ILE A O 1
ATOM 1762 N N . ASN A 1 237 ? 10.776 -10.898 -12.494 1.00 88.44 237 ASN A N 1
ATOM 1763 C CA . ASN A 1 237 ? 11.216 -12.231 -12.055 1.00 88.44 237 ASN A CA 1
ATOM 1764 C C . ASN A 1 237 ? 12.620 -12.231 -11.413 1.00 88.44 237 ASN A C 1
ATOM 1766 O O . ASN A 1 237 ? 13.415 -13.147 -11.601 1.00 88.44 237 ASN A O 1
ATOM 1770 N N . GLY A 1 238 ? 12.946 -11.171 -10.667 1.00 89.38 238 GLY A N 1
ATOM 1771 C CA . GLY A 1 238 ? 14.246 -11.017 -10.012 1.00 89.38 238 GLY A CA 1
ATOM 1772 C C . GLY A 1 238 ? 15.359 -10.439 -10.893 1.00 89.38 238 GLY A C 1
ATOM 1773 O O . GLY A 1 238 ? 16.375 -10.012 -10.347 1.00 89.38 238 GLY A O 1
ATOM 1774 N N . LYS A 1 239 ? 15.172 -10.360 -12.215 1.00 93.69 239 LYS A N 1
ATOM 1775 C CA . LYS A 1 239 ? 16.153 -9.811 -13.155 1.00 93.69 239 LYS A CA 1
ATOM 1776 C C . LYS A 1 239 ? 15.936 -8.313 -13.350 1.00 93.69 239 LYS A C 1
ATOM 1778 O O . LYS A 1 239 ? 14.826 -7.897 -13.666 1.00 93.69 239 LYS A O 1
ATOM 1783 N N . CYS A 1 240 ? 16.994 -7.529 -13.161 1.00 96.25 240 CYS A N 1
ATOM 1784 C CA . CYS A 1 240 ? 16.995 -6.101 -13.461 1.00 96.25 240 CYS A CA 1
ATOM 1785 C C . CYS A 1 240 ? 17.304 -5.867 -14.944 1.00 96.25 240 CYS A C 1
ATOM 1787 O O . CYS A 1 240 ? 18.232 -6.475 -15.479 1.00 96.25 240 CYS A O 1
ATOM 1789 N N . GLU A 1 241 ? 16.549 -4.981 -15.581 1.00 95.06 241 GLU A N 1
ATOM 1790 C CA . GLU A 1 241 ? 16.756 -4.525 -16.953 1.00 95.06 241 GLU A CA 1
ATOM 1791 C C . GLU A 1 241 ? 16.813 -2.999 -16.955 1.00 95.06 241 GLU A C 1
ATOM 1793 O O . GLU A 1 241 ? 15.860 -2.335 -16.537 1.00 95.06 241 GLU A O 1
ATOM 1798 N N . ASN A 1 242 ? 17.933 -2.458 -17.432 1.00 95.06 242 ASN A N 1
ATOM 1799 C CA . ASN A 1 242 ? 18.085 -1.026 -17.638 1.00 95.06 242 ASN A CA 1
ATOM 1800 C C . ASN A 1 242 ? 17.262 -0.587 -18.856 1.00 95.06 242 ASN A C 1
ATOM 1802 O O . ASN A 1 242 ? 17.206 -1.291 -19.870 1.00 95.06 242 ASN A O 1
ATOM 1806 N N . LEU A 1 243 ? 16.636 0.576 -18.768 1.00 91.56 243 LEU A N 1
ATOM 1807 C CA . LEU A 1 243 ? 15.761 1.127 -19.790 1.00 91.56 243 LEU A CA 1
ATOM 1808 C C . LEU A 1 243 ? 16.290 2.475 -20.271 1.00 91.56 243 LEU A C 1
ATOM 1810 O O . LEU A 1 243 ? 17.114 3.119 -19.638 1.00 91.56 243 LEU A O 1
ATOM 1814 N N . SER A 1 244 ? 15.790 2.917 -21.421 1.00 88.69 244 SER A N 1
ATOM 1815 C CA . SER A 1 244 ? 15.809 4.346 -21.720 1.00 88.69 244 SER A CA 1
ATOM 1816 C C . SER A 1 244 ? 14.755 5.023 -20.853 1.00 88.69 244 SER A C 1
ATOM 1818 O O . SER A 1 244 ? 13.631 4.517 -20.791 1.00 88.69 244 SER A O 1
ATOM 1820 N N . ASP A 1 245 ? 15.117 6.135 -20.220 1.00 88.25 245 ASP A N 1
ATOM 1821 C CA . ASP A 1 245 ? 14.251 6.901 -19.330 1.00 88.25 245 ASP A CA 1
ATOM 1822 C C . ASP A 1 245 ? 12.847 7.079 -19.904 1.00 88.25 245 ASP A C 1
ATOM 1824 O O . ASP A 1 245 ? 12.665 7.577 -21.019 1.00 88.25 245 ASP A O 1
ATOM 1828 N N . MET A 1 246 ? 11.847 6.689 -19.122 1.00 94.38 246 MET A N 1
ATOM 1829 C CA . MET A 1 246 ? 10.447 6.822 -19.506 1.00 94.38 246 MET A CA 1
ATOM 1830 C C . MET A 1 246 ? 9.563 7.138 -18.305 1.00 94.38 246 MET A C 1
ATOM 1832 O O . MET A 1 246 ? 9.955 6.982 -17.145 1.00 94.38 246 MET A O 1
ATOM 1836 N N . SER A 1 247 ? 8.337 7.571 -18.593 1.00 94.62 247 SER A N 1
ATOM 1837 C CA . SER A 1 247 ? 7.335 7.787 -17.549 1.00 94.62 247 SER A CA 1
ATOM 1838 C C . SER A 1 247 ? 6.895 6.465 -16.922 1.00 94.62 247 SER A C 1
ATOM 1840 O O . SER A 1 247 ? 6.902 5.407 -17.562 1.00 94.62 247 SER A O 1
ATOM 1842 N N . LEU A 1 248 ? 6.424 6.523 -15.675 1.00 94.06 248 LEU A N 1
ATOM 1843 C CA . LEU A 1 248 ? 5.909 5.340 -14.989 1.00 94.06 248 LEU A CA 1
ATOM 1844 C C . LEU A 1 248 ? 4.694 4.728 -15.704 1.00 94.06 248 LEU A C 1
ATOM 1846 O O . LEU A 1 248 ? 4.567 3.504 -15.783 1.00 94.06 248 LEU A O 1
ATOM 1850 N N . ARG A 1 249 ? 3.831 5.564 -16.297 1.00 95.75 249 ARG A N 1
ATOM 1851 C CA . ARG A 1 249 ? 2.719 5.110 -17.145 1.00 95.75 249 ARG A CA 1
ATOM 1852 C C . ARG A 1 249 ? 3.198 4.356 -18.382 1.00 95.75 249 ARG A C 1
ATOM 1854 O O . ARG A 1 249 ? 2.621 3.321 -18.720 1.00 95.75 249 ARG A O 1
ATOM 1861 N N . GLU A 1 250 ? 4.220 4.864 -19.065 1.00 95.75 250 GLU A N 1
ATOM 1862 C CA . GLU A 1 250 ? 4.787 4.215 -20.250 1.00 95.75 250 GLU A CA 1
ATOM 1863 C C . GLU A 1 250 ? 5.409 2.864 -19.892 1.00 95.75 250 GLU A C 1
ATOM 1865 O O . GLU A 1 250 ? 5.071 1.857 -20.519 1.00 95.75 250 GLU A O 1
ATOM 1870 N N . ALA A 1 251 ? 6.213 2.814 -18.825 1.00 95.88 251 ALA A N 1
ATOM 1871 C CA . ALA A 1 251 ? 6.780 1.568 -18.316 1.00 95.88 251 ALA A CA 1
ATOM 1872 C C . ALA A 1 251 ? 5.679 0.556 -17.961 1.00 95.88 251 ALA A C 1
ATOM 1874 O O . ALA A 1 251 ? 5.722 -0.589 -18.410 1.00 95.88 251 ALA A O 1
ATOM 1875 N N . CYS A 1 252 ? 4.635 0.984 -17.241 1.00 96.00 252 CYS A N 1
ATOM 1876 C CA . CYS A 1 252 ? 3.486 0.133 -16.932 1.00 96.00 252 CYS A CA 1
ATOM 1877 C C . CYS A 1 252 ? 2.827 -0.427 -18.198 1.00 96.00 252 CYS A C 1
ATOM 1879 O O . CYS A 1 252 ? 2.596 -1.632 -18.294 1.00 96.00 252 CYS A O 1
ATOM 1881 N N . ASN A 1 253 ? 2.538 0.418 -19.191 1.00 95.88 253 ASN A N 1
ATOM 1882 C CA . ASN A 1 253 ? 1.894 -0.023 -20.429 1.00 95.88 253 ASN A CA 1
ATOM 1883 C C . ASN A 1 253 ? 2.762 -0.998 -21.224 1.00 95.88 253 ASN A C 1
ATOM 1885 O O . ASN A 1 253 ? 2.227 -1.921 -21.837 1.00 95.88 253 ASN A O 1
ATOM 1889 N N . ARG A 1 254 ? 4.082 -0.807 -21.195 1.00 95.06 254 ARG A N 1
ATOM 1890 C CA . ARG A 1 254 ? 5.040 -1.626 -21.934 1.00 95.06 254 ARG A CA 1
ATOM 1891 C C . ARG A 1 254 ? 5.336 -2.965 -21.264 1.00 95.06 254 ARG A C 1
ATOM 1893 O O . ARG A 1 254 ? 5.518 -3.951 -21.971 1.00 95.06 254 ARG A O 1
ATOM 1900 N N . PHE A 1 255 ? 5.401 -3.004 -19.933 1.00 95.25 255 PHE A N 1
ATOM 1901 C CA . PHE A 1 255 ? 5.937 -4.156 -19.202 1.00 95.25 255 PHE A CA 1
ATOM 1902 C C . PHE A 1 255 ? 4.933 -4.877 -18.297 1.00 95.25 255 PHE A C 1
ATOM 1904 O O . PHE A 1 255 ? 5.263 -5.944 -17.777 1.00 95.25 255 PHE A O 1
ATOM 1911 N N . LYS A 1 256 ? 3.704 -4.375 -18.106 1.00 91.19 256 LYS A N 1
ATOM 1912 C CA . LYS A 1 256 ? 2.690 -5.143 -17.362 1.00 91.19 256 LYS A CA 1
ATOM 1913 C C . LYS A 1 256 ? 2.434 -6.489 -18.050 1.00 91.19 256 LYS A C 1
ATOM 1915 O O . LYS A 1 256 ? 2.203 -6.547 -19.254 1.00 91.19 256 LYS A O 1
ATOM 1920 N N . GLY A 1 257 ? 2.441 -7.582 -17.287 1.00 83.75 257 GLY A N 1
ATOM 1921 C CA . GLY A 1 257 ? 2.234 -8.918 -17.863 1.00 83.75 257 GLY A CA 1
ATOM 1922 C C . GLY A 1 257 ? 3.462 -9.560 -18.496 1.00 83.75 257 GLY A C 1
ATOM 1923 O O . GLY A 1 257 ? 3.347 -10.684 -18.981 1.00 83.75 257 GLY A O 1
ATOM 1924 N N . SER A 1 258 ? 4.623 -8.905 -18.463 1.00 83.00 258 SER A N 1
ATOM 1925 C CA . SER A 1 258 ? 5.874 -9.519 -18.895 1.00 83.00 258 SER A CA 1
ATOM 1926 C C . SER A 1 258 ? 6.264 -10.675 -17.973 1.00 83.00 258 SER A C 1
ATOM 1928 O O . SER A 1 258 ? 6.363 -10.512 -16.760 1.00 83.00 258 SER A O 1
ATOM 1930 N N . ASN A 1 259 ? 6.525 -11.835 -18.572 1.00 64.81 259 ASN A N 1
ATOM 1931 C CA . ASN A 1 259 ? 7.166 -12.981 -17.938 1.00 64.81 259 ASN A CA 1
ATOM 1932 C C . ASN A 1 259 ? 8.452 -13.251 -18.726 1.00 64.81 259 ASN A C 1
ATOM 1934 O O . ASN A 1 259 ? 8.414 -14.008 -19.696 1.00 64.81 259 ASN A O 1
ATOM 1938 N N . PHE A 1 260 ? 9.540 -12.559 -18.388 1.00 53.19 260 PHE A N 1
ATOM 1939 C CA . PHE A 1 260 ? 10.861 -12.918 -18.912 1.00 53.19 260 PHE A CA 1
ATOM 1940 C C . PHE A 1 260 ? 11.372 -14.189 -18.235 1.00 53.19 260 PHE A C 1
ATOM 1942 O O . PHE A 1 260 ? 11.093 -14.351 -17.019 1.00 53.19 260 PHE A O 1
#

Sequence (260 aa):
MGKNLSLFVVVFWSCLTSAKLGQETEDLVKACQILCSTECKQLKNDLRVSIKNIDDSCTDSPHNSGVKIYNSDSCSNNLLVALTPFSDCEDLSSTGTEAWGVEVNGVCHNVPDTNLKDACFNFKAASAPNSVVIYNSDSCSSSKAMAYVNAASKCGELSNQGTQAWAVEVNGECRNFTDVSVQQACINFKSAHARAAVEAYHSDSCMPSGLIAVYSPRSKCDDFPGSGSDVWAIKINGKCENLSDMSLREACNRFKGSNF

Foldseek 3Di:
DPDVVVVVVVLVVVLVVPPPDPDCNPVSVVVNVVVVVVVVVVVVVVVVVVVVVVVVVVPDDPCLLWKWFAQDQQPPDRTDDTAALPDDLPPFDQDDQGGQWIAGSNDIAGAPRGGSSQVCLFENCSSPVQWKWWFPDQVVPRNGTQGTAAPPRPLVSHDQPPAWTFWMQAPNDIAGEPTDTSSLVNLFENCSPPVFKKFFFQDQQPPRNGTHGIDALPRDLVSFDQDDQNGQWMATPNDIHGDRGGGSSVCCVVRHPDHD

pLDDT: mean 80.4, std 18.92, range [36.12, 96.62]